Protein AF-A0A357F5B8-F1 (afdb_monomer)

Nearest PDB structures (foldseek):
  8dth-assembly1_A  TM=5.579E-01  e=3.941E-02  Arabidopsis thaliana
  4hot-assembly1_A  TM=4.921E-01  e=5.039E-01  Homo sapiens
  5udl-assembly1_A  TM=5.404E-01  e=7.630E-01  Homo sapiens
  5udj-assembly1_A  TM=5.585E-01  e=1.026E+00  Homo sapiens
  7qds-assembly1_B  TM=5.273E-01  e=1.089E+00  Homo sapiens

Solvent-accessible surface area (backbone atoms only — not comparable to full-atom values): 17842 Å² total; per-residue (Å²): 134,84,79,77,52,70,37,42,57,51,14,54,55,30,46,77,69,67,38,33,64,59,15,36,47,27,18,47,55,32,30,70,77,43,70,86,40,64,68,43,51,52,49,28,54,57,26,24,49,53,36,14,50,54,26,41,52,52,15,54,55,27,48,76,70,67,37,46,69,63,12,52,54,24,40,51,53,13,39,74,49,26,74,80,44,61,71,54,54,62,52,53,77,38,43,36,43,35,39,40,36,36,33,50,45,83,47,73,95,60,84,73,60,94,68,78,74,55,80,43,78,44,45,33,40,29,28,24,41,78,85,75,49,76,49,75,34,57,32,39,89,88,77,22,40,31,61,44,76,50,67,44,70,75,66,54,79,73,56,67,66,42,37,23,50,16,34,37,30,37,40,35,34,30,64,45,99,86,69,50,78,46,81,48,72,52,70,51,44,59,44,45,92,46,64,60,80,42,82,44,70,58,84,71,91,80,58,47,95,62,60,39,50,47,76,80,53,51,69,75,61,49,44,90,67,80,64,67,73,68,40,64,77,53,83,71,72,62,33,31,39,37,37,53,78,56,30,32,39,41,54,29,86,80,76,60,55,74,44,37,43,39,32,43,37,34,17,80,91,77,31,36,36,37,38,33,44,44,42,36,40,36,38,48,42,98,85,44,77,50,43,22,42,29,52,62,62,27,73,51,79,85,68,51,62,56,72,70,58,64,68,44,70,89,52,59,86,66,45,45,31,24,42,62,31,41,48,42,115

Sequence (329 aa):
MVGCSFNYDQGLELEKQERWAEAAIEYRIAAVENPDDEDISAALKRMNVKVAQENFESYQQYLQQKEFHKAYRRLETALIQNPELSQAREEMQKWWHLLITGKVELEFDRLSSNLSLAEEMILQIRFNTPNGKILSGNISSETGIFFLEDVVYRTQAKQLAEYTINTIGLRIKRKSSLGYVRNDFKKFVNFRELSPLEVSGEITDNFLKTPQNVLDHRPVLISDKAALATWQPPRLVSYELRFDGDTIKIISASKRGEFAPAVLYLNKSDLRANLDFGVSKLKMDASGQKWSIRRKTYRTAEDDYFYGLSSNLSLNRYFYYDRVFRFIQ

Radius of gyration: 24.69 Å; Cα contacts (8 Å, |Δi|>4): 647; chains: 1; bounding box: 54×62×80 Å

Structure (mmCIF, N/CA/C/O backbone):
data_AF-A0A357F5B8-F1
#
_entry.id   AF-A0A357F5B8-F1
#
loop_
_atom_site.group_PDB
_atom_site.id
_atom_site.type_symbol
_atom_site.label_atom_id
_atom_site.label_alt_id
_atom_site.label_comp_id
_atom_site.label_asym_id
_atom_site.label_entity_id
_atom_site.label_seq_id
_atom_site.pdbx_PDB_ins_code
_atom_site.Cartn_x
_atom_site.Cartn_y
_atom_site.Cartn_z
_atom_site.occupancy
_atom_site.B_iso_or_equiv
_atom_site.auth_seq_id
_atom_site.auth_comp_id
_atom_site.auth_asym_id
_atom_site.auth_atom_id
_atom_site.pdbx_PDB_model_num
ATOM 1 N N . MET A 1 1 ? -18.181 6.883 53.919 1.00 35.16 1 MET A N 1
ATOM 2 C CA . MET A 1 1 ? -18.810 7.410 52.692 1.00 35.16 1 MET A CA 1
ATOM 3 C C . MET A 1 1 ? -17.719 7.496 51.646 1.00 35.16 1 MET A C 1
ATOM 5 O O . MET A 1 1 ? -16.863 8.360 51.760 1.00 35.16 1 MET A O 1
ATOM 9 N N . VAL A 1 2 ? -17.677 6.519 50.742 1.00 41.84 2 VAL A N 1
ATOM 10 C CA . VAL A 1 2 ? -16.771 6.501 49.587 1.00 41.84 2 VAL A CA 1
ATOM 11 C C . VAL A 1 2 ? -17.397 7.451 48.567 1.00 41.84 2 VAL A C 1
ATOM 13 O O . VAL A 1 2 ? -18.555 7.260 48.204 1.00 41.84 2 VAL A O 1
ATOM 16 N N . GLY A 1 3 ? -16.720 8.548 48.233 1.00 49.41 3 GLY A N 1
ATOM 17 C CA . GLY A 1 3 ? -17.244 9.521 47.274 1.00 49.41 3 GLY A CA 1
ATOM 18 C C . GLY A 1 3 ? -17.278 8.899 45.883 1.00 49.41 3 GLY A C 1
ATOM 19 O O . GLY A 1 3 ? -16.243 8.431 45.417 1.00 49.41 3 GLY A O 1
ATOM 20 N N . CYS A 1 4 ? -18.452 8.869 45.247 1.00 60.66 4 CYS A N 1
ATOM 21 C CA . CYS A 1 4 ? -18.580 8.493 43.838 1.00 60.66 4 CYS A CA 1
ATOM 22 C C . CYS A 1 4 ? -17.687 9.414 42.989 1.00 60.66 4 CYS A C 1
ATOM 24 O O . CYS A 1 4 ? -17.616 10.619 43.246 1.00 60.66 4 CYS A O 1
ATOM 26 N N . SER A 1 5 ? -16.955 8.847 42.024 1.00 80.06 5 SER A N 1
ATOM 27 C CA . SER A 1 5 ? -16.143 9.638 41.091 1.00 80.06 5 SER A CA 1
ATOM 28 C C . SER A 1 5 ? -17.061 10.571 40.297 1.00 80.06 5 SER A C 1
ATOM 30 O O . SER A 1 5 ? -18.040 10.122 39.704 1.00 80.06 5 SER A O 1
ATOM 32 N N . PHE A 1 6 ? -16.728 11.864 40.251 1.00 90.00 6 PHE A N 1
ATOM 33 C CA . PHE A 1 6 ? -17.456 12.866 39.463 1.00 90.00 6 PHE A CA 1
ATOM 34 C C . PHE A 1 6 ? -17.640 12.425 37.999 1.00 90.00 6 PHE A C 1
ATOM 36 O O . PHE A 1 6 ? -18.723 12.573 37.433 1.00 90.00 6 PHE A O 1
ATOM 43 N N . ASN A 1 7 ? -16.604 11.821 37.409 1.00 92.62 7 ASN A N 1
ATOM 44 C CA . ASN A 1 7 ? -16.629 11.341 36.027 1.00 92.62 7 ASN A CA 1
ATOM 45 C C . ASN A 1 7 ? -17.557 10.126 35.859 1.00 92.62 7 ASN A C 1
ATOM 47 O O . ASN A 1 7 ? -18.190 9.964 34.818 1.00 92.62 7 ASN A O 1
ATOM 51 N N . TYR A 1 8 ? -17.698 9.283 36.886 1.00 93.44 8 TYR A N 1
ATOM 52 C CA . TYR A 1 8 ? -18.665 8.184 36.856 1.00 93.44 8 TYR A CA 1
ATOM 53 C C . TYR A 1 8 ? -20.110 8.705 36.835 1.00 93.44 8 TYR A C 1
ATOM 55 O O . TYR A 1 8 ? -20.907 8.273 36.000 1.00 93.44 8 TYR A O 1
ATOM 63 N N . ASP A 1 9 ? -20.429 9.690 37.679 1.00 94.06 9 ASP A N 1
ATOM 64 C CA . ASP A 1 9 ? -21.758 10.313 37.713 1.00 94.06 9 ASP A CA 1
ATOM 65 C C . ASP A 1 9 ? -22.080 11.044 36.399 1.00 94.06 9 ASP A C 1
ATOM 67 O O . ASP A 1 9 ? -23.185 10.920 35.861 1.00 94.06 9 ASP A O 1
ATOM 71 N N . GLN A 1 10 ? -21.101 11.756 35.829 1.00 95.94 10 GLN A N 1
ATOM 72 C CA . GLN A 1 10 ? -21.241 12.386 34.515 1.00 95.94 10 GLN A CA 1
ATOM 73 C C . GLN A 1 10 ? -21.449 11.346 33.404 1.00 95.94 10 GLN A C 1
ATOM 75 O O . GLN A 1 10 ? -22.303 11.534 32.534 1.00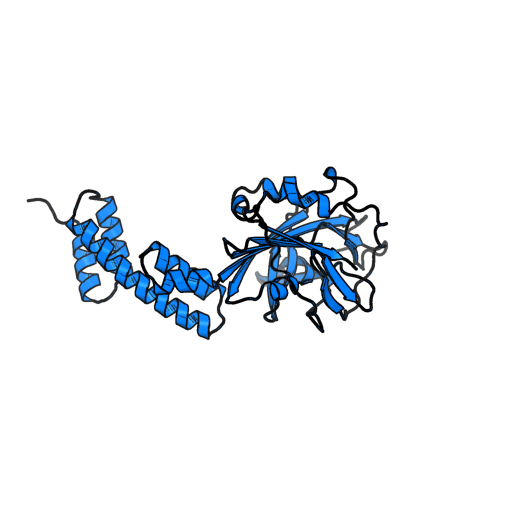 95.94 10 GLN A O 1
ATOM 80 N N . GLY A 1 11 ? -20.718 10.228 33.448 1.00 96.00 11 GLY A N 1
ATOM 81 C CA . GLY A 1 11 ? -20.895 9.110 32.525 1.00 96.00 11 GLY A CA 1
ATOM 82 C C . GLY A 1 11 ? -22.312 8.536 32.570 1.00 96.00 11 GLY A C 1
ATOM 83 O O . GLY A 1 11 ? -22.909 8.320 31.516 1.00 96.00 11 GLY A O 1
ATOM 84 N N . LEU A 1 12 ? -22.893 8.374 33.767 1.00 96.62 12 LEU A N 1
ATOM 85 C CA . LEU A 1 12 ? -24.275 7.901 33.937 1.00 96.62 12 LEU A CA 1
ATOM 86 C C . LEU A 1 12 ? -25.299 8.853 33.313 1.00 96.62 12 LEU A C 1
ATOM 88 O O . LEU A 1 12 ? -26.293 8.404 32.742 1.00 96.62 12 LEU A O 1
ATOM 92 N N . GLU A 1 13 ? -25.080 10.161 33.417 1.00 97.19 13 GLU A N 1
ATOM 93 C CA . GLU A 1 13 ? -25.970 11.150 32.810 1.00 97.19 13 GLU A CA 1
ATOM 94 C C . GLU A 1 13 ? -25.869 11.147 31.277 1.00 97.19 13 GLU A C 1
ATOM 96 O O . GLU A 1 13 ? -26.887 11.161 30.586 1.00 97.19 13 GLU A O 1
ATOM 101 N N . LEU A 1 14 ? -24.655 11.037 30.730 1.00 97.25 14 LEU A N 1
ATOM 102 C CA . LEU A 1 14 ? -24.433 10.907 29.285 1.00 97.25 14 LEU A CA 1
ATOM 103 C C . LEU A 1 14 ? -25.001 9.598 28.723 1.00 97.25 14 LEU A C 1
ATOM 105 O O . LEU A 1 14 ? -25.548 9.596 27.619 1.00 97.25 14 LEU A O 1
ATOM 109 N N . GLU A 1 15 ? -24.918 8.503 29.482 1.00 96.44 15 GLU A N 1
ATOM 110 C CA . GLU A 1 15 ? -25.514 7.216 29.115 1.00 96.44 15 GLU A CA 1
ATOM 111 C C . GLU A 1 15 ? -27.040 7.330 28.980 1.00 96.44 15 GLU A C 1
ATOM 113 O O . GLU A 1 15 ? -27.604 6.862 27.993 1.00 96.44 15 GLU A O 1
ATOM 118 N N . LYS A 1 16 ? -27.723 8.020 29.903 1.00 96.44 16 LYS A N 1
ATOM 119 C CA . LYS A 1 16 ? -29.177 8.264 29.798 1.00 96.44 16 LYS A CA 1
ATOM 120 C C . LYS A 1 16 ? -29.560 9.099 28.576 1.00 96.44 16 LYS A C 1
ATOM 122 O O . LYS A 1 16 ? -30.677 8.974 28.084 1.00 96.44 16 LYS A O 1
ATOM 127 N N . GLN A 1 17 ? -28.654 9.957 28.113 1.00 97.31 17 GLN A N 1
ATOM 128 C CA . GLN A 1 17 ? -28.829 10.792 26.923 1.00 97.31 17 GLN A CA 1
ATOM 129 C C . GLN A 1 17 ? -28.438 10.071 25.624 1.00 97.31 17 GLN A C 1
ATOM 131 O O . GLN A 1 17 ? -28.422 10.702 24.571 1.00 97.31 17 GLN A O 1
ATOM 136 N N . GLU A 1 18 ? -28.083 8.784 25.692 1.00 95.81 18 GLU A N 1
ATOM 137 C CA . GLU A 1 18 ? -27.613 7.983 24.556 1.00 95.81 18 GLU A CA 1
ATOM 138 C C . GLU A 1 18 ? -26.327 8.517 23.899 1.00 95.81 18 GLU A C 1
ATOM 140 O O . GLU A 1 18 ? -25.999 8.193 22.759 1.00 95.81 18 GLU A O 1
ATOM 145 N N . ARG A 1 19 ? -25.539 9.318 24.626 1.00 96.62 19 ARG A N 1
ATOM 146 C CA . ARG A 1 19 ? -24.262 9.879 24.155 1.00 96.62 19 ARG A CA 1
ATOM 147 C C . ARG A 1 19 ? -23.123 8.910 24.451 1.00 96.62 19 ARG A C 1
ATOM 149 O O . ARG A 1 19 ? -22.208 9.210 25.220 1.00 96.62 19 ARG A O 1
ATOM 156 N N . TRP A 1 20 ? -23.184 7.722 23.847 1.00 96.81 20 TRP A N 1
ATOM 157 C CA . TRP A 1 20 ? -22.353 6.568 24.218 1.00 96.81 20 TRP A CA 1
ATOM 158 C C . TRP A 1 20 ? -20.851 6.849 24.161 1.00 96.81 20 TRP A C 1
ATOM 160 O O . TRP A 1 20 ? -20.115 6.456 25.064 1.00 96.81 20 TRP A O 1
ATOM 170 N N . ALA A 1 21 ? -20.382 7.532 23.111 1.00 95.12 21 ALA A N 1
ATOM 171 C CA . ALA A 1 21 ? -18.961 7.834 22.938 1.00 95.12 21 ALA A CA 1
ATOM 172 C C . ALA A 1 21 ? -18.423 8.742 24.050 1.00 95.12 21 ALA A C 1
ATOM 174 O O . ALA A 1 21 ? -17.302 8.545 24.516 1.00 95.12 21 ALA A O 1
ATOM 175 N N . GLU A 1 22 ? -19.230 9.706 24.485 1.00 96.81 22 GLU A N 1
ATOM 176 C CA . GLU A 1 22 ? -18.875 10.643 25.547 1.00 96.81 22 GLU A CA 1
ATOM 177 C C . GLU A 1 22 ? -18.950 9.954 26.911 1.00 96.81 22 GLU A C 1
ATOM 179 O O . GLU A 1 22 ? -17.996 10.031 27.679 1.00 96.81 22 GLU A O 1
ATOM 184 N N . ALA A 1 23 ? -19.996 9.158 27.161 1.00 97.19 23 ALA A N 1
ATOM 185 C CA . ALA A 1 23 ? -20.084 8.320 28.358 1.00 97.19 23 ALA A CA 1
ATOM 186 C C . ALA A 1 23 ? -18.872 7.371 28.489 1.00 97.19 23 ALA A C 1
ATOM 188 O O . ALA A 1 23 ? -18.268 7.262 29.553 1.00 97.19 23 ALA A O 1
ATOM 189 N N . ALA A 1 24 ? -18.442 6.734 27.391 1.00 96.62 24 ALA A N 1
ATOM 190 C CA . ALA A 1 24 ? -17.264 5.860 27.363 1.00 96.62 24 ALA A CA 1
ATOM 191 C C . ALA A 1 24 ? -15.925 6.595 27.570 1.00 96.62 24 ALA A C 1
ATOM 193 O O . ALA A 1 24 ? -14.907 5.948 27.845 1.00 96.62 24 ALA A O 1
ATOM 194 N N . ILE A 1 25 ? -15.876 7.913 27.360 1.00 96.25 25 ILE A N 1
ATOM 195 C CA . ILE A 1 25 ? -14.712 8.737 27.705 1.00 96.25 25 ILE A CA 1
ATOM 196 C C . ILE A 1 25 ? -14.725 8.996 29.209 1.00 96.25 25 ILE A C 1
ATOM 198 O O . ILE A 1 25 ? -13.731 8.690 29.864 1.00 96.25 25 ILE A O 1
ATOM 202 N N . GLU A 1 26 ? -15.852 9.447 29.762 1.00 97.31 26 GLU A N 1
ATOM 203 C CA . GLU A 1 26 ? -15.965 9.746 31.194 1.00 97.31 26 GLU A CA 1
ATOM 204 C C . GLU A 1 26 ? -15.719 8.509 32.068 1.00 97.31 26 GLU A C 1
ATOM 206 O O . GLU A 1 26 ? -14.903 8.547 32.988 1.00 97.31 26 GLU A O 1
ATOM 211 N N . TYR A 1 27 ? -16.295 7.354 31.715 1.00 96.75 27 TYR A N 1
ATOM 212 C CA . TYR A 1 27 ? -16.019 6.104 32.431 1.00 96.75 27 TYR A CA 1
ATOM 213 C C . TYR A 1 27 ? -14.563 5.659 32.347 1.00 96.75 27 TYR A C 1
ATOM 215 O O . TYR A 1 27 ? -14.066 4.988 33.246 1.00 96.75 27 TYR A O 1
ATOM 223 N N . ARG A 1 28 ? -13.846 6.032 31.287 1.00 95.50 28 ARG A N 1
ATOM 224 C CA . ARG A 1 28 ? -12.425 5.707 31.157 1.00 95.50 28 ARG A CA 1
ATOM 225 C C . ARG A 1 28 ? -11.559 6.602 32.020 1.00 95.50 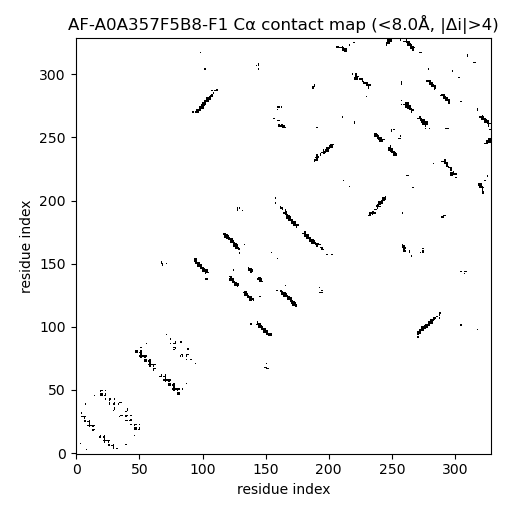28 ARG A C 1
ATOM 227 O O . ARG A 1 28 ? -10.583 6.114 32.573 1.00 95.50 28 ARG A O 1
ATOM 234 N N . ILE A 1 29 ? -11.923 7.876 32.149 1.00 95.62 29 ILE A N 1
ATOM 235 C CA . ILE A 1 29 ? -11.285 8.788 33.100 1.00 95.62 29 ILE A CA 1
ATOM 236 C C . ILE A 1 29 ? -11.525 8.265 34.521 1.00 95.62 29 ILE A C 1
ATOM 238 O O . ILE A 1 29 ? -10.565 8.066 35.261 1.00 95.62 29 ILE A O 1
ATOM 242 N N . ALA A 1 30 ? -12.770 7.908 34.851 1.00 94.75 30 ALA A N 1
ATOM 243 C CA . ALA A 1 30 ? -13.117 7.308 36.138 1.00 94.75 30 ALA A CA 1
ATOM 244 C C . ALA A 1 30 ? -12.339 6.003 36.413 1.00 94.75 30 ALA A C 1
ATOM 246 O O . ALA A 1 30 ? -11.869 5.796 37.528 1.00 94.75 30 ALA A O 1
ATOM 247 N N . ALA A 1 31 ? -12.139 5.151 35.399 1.00 94.69 31 ALA A N 1
ATOM 248 C CA . ALA A 1 31 ? -11.375 3.905 35.527 1.00 94.69 31 ALA A CA 1
ATOM 249 C C . ALA A 1 31 ? -9.868 4.137 35.724 1.00 94.69 31 ALA A C 1
ATOM 251 O O . ALA A 1 31 ? -9.183 3.289 36.280 1.00 94.69 31 ALA A O 1
ATOM 252 N N . VAL A 1 32 ? -9.322 5.267 35.266 1.00 94.19 32 VAL A N 1
ATOM 253 C CA . VAL A 1 32 ? -7.931 5.643 35.566 1.00 94.19 32 VAL A CA 1
ATOM 254 C C . VAL A 1 32 ? -7.802 6.120 37.013 1.00 94.19 32 VAL A C 1
ATOM 256 O O . VAL A 1 32 ? -6.800 5.830 37.661 1.00 94.19 32 VAL A O 1
ATOM 259 N N . GLU A 1 33 ? -8.809 6.833 37.523 1.00 91.44 33 GLU A N 1
ATOM 260 C CA . GLU A 1 33 ? -8.851 7.308 38.912 1.00 91.44 33 GLU A CA 1
ATOM 261 C C . GLU A 1 33 ? -9.055 6.159 39.909 1.00 91.44 33 GLU A C 1
ATOM 263 O O . GLU A 1 33 ? -8.403 6.135 40.951 1.00 91.44 33 GLU A O 1
ATOM 268 N N . ASN A 1 34 ? -9.929 5.204 39.576 1.00 92.25 34 ASN A N 1
ATOM 269 C CA . ASN A 1 34 ? -10.284 4.056 40.412 1.00 92.25 34 ASN A CA 1
ATOM 270 C C . ASN A 1 34 ? -10.282 2.758 39.573 1.00 92.25 34 ASN A C 1
ATOM 272 O O . ASN A 1 34 ? -11.341 2.294 39.150 1.00 92.25 34 ASN A O 1
ATOM 276 N N . PRO A 1 35 ? -9.105 2.166 39.301 1.00 90.25 35 PRO A N 1
ATOM 277 C CA . PRO A 1 35 ? -8.970 1.036 38.373 1.00 90.25 35 PRO A CA 1
ATOM 278 C C . PRO A 1 35 ? -9.565 -0.283 38.871 1.00 90.25 35 PRO A C 1
ATOM 280 O O . PRO A 1 35 ? -9.930 -1.125 38.051 1.00 90.25 35 PRO A O 1
ATOM 283 N N . ASP A 1 36 ? -9.680 -0.454 40.188 1.00 94.00 36 ASP A N 1
ATOM 284 C CA . ASP A 1 36 ? -10.188 -1.681 40.813 1.00 94.00 36 ASP A CA 1
ATOM 285 C C . ASP A 1 36 ? -11.704 -1.626 41.093 1.00 94.00 36 ASP A C 1
ATOM 287 O O . ASP A 1 36 ? -12.259 -2.541 41.698 1.00 94.00 36 ASP A O 1
ATOM 291 N N . ASP A 1 37 ? -12.384 -0.554 40.673 1.00 94.62 37 ASP A N 1
ATOM 292 C CA . ASP A 1 37 ? -13.827 -0.395 40.849 1.00 94.62 37 ASP A CA 1
ATOM 293 C C . ASP A 1 37 ? -14.602 -1.207 39.794 1.00 94.62 37 ASP A C 1
ATOM 295 O O . ASP A 1 37 ? -14.551 -0.945 38.583 1.00 94.62 37 ASP A O 1
ATOM 299 N N . GLU A 1 38 ? -15.326 -2.226 40.262 1.00 95.12 38 GLU A N 1
ATOM 300 C CA . GLU A 1 38 ? -16.075 -3.143 39.402 1.00 95.12 38 GLU A CA 1
ATOM 301 C C . GLU A 1 38 ? -17.246 -2.461 38.678 1.00 95.12 38 GLU A C 1
ATOM 303 O O . GLU A 1 38 ? -17.528 -2.811 37.527 1.00 95.12 38 GLU A O 1
ATOM 308 N N . ASP A 1 39 ? -17.890 -1.465 39.295 1.00 94.44 39 ASP A N 1
ATOM 309 C CA . ASP A 1 39 ? -19.029 -0.754 38.707 1.00 94.44 39 ASP A CA 1
ATOM 310 C C . ASP A 1 39 ? -18.565 0.135 37.549 1.00 94.44 39 ASP A C 1
ATOM 312 O O . ASP A 1 39 ? -19.161 0.120 36.463 1.00 94.44 39 ASP A O 1
ATOM 316 N N . ILE A 1 40 ? -17.446 0.844 37.731 1.00 95.19 40 ILE A N 1
ATOM 317 C CA . ILE A 1 40 ? -16.815 1.648 36.676 1.00 95.19 40 ILE A CA 1
ATOM 318 C C . ILE A 1 40 ? -16.361 0.748 35.520 1.00 95.19 40 ILE A C 1
ATOM 320 O O . ILE A 1 40 ? -16.630 1.045 34.350 1.00 95.19 40 ILE A O 1
ATOM 324 N N . SER A 1 41 ? -15.713 -0.378 35.829 1.00 95.00 41 SER A N 1
ATOM 325 C CA . SER A 1 41 ? -15.257 -1.347 34.826 1.00 95.00 41 SER A CA 1
ATOM 326 C C . SER A 1 41 ? -16.425 -1.932 34.020 1.00 95.00 41 SER A C 1
ATOM 328 O O . SER A 1 41 ? -16.388 -1.980 32.782 1.00 95.00 41 SER A O 1
ATOM 330 N N . ALA A 1 42 ? -17.514 -2.312 34.696 1.00 96.44 42 ALA A N 1
ATOM 331 C CA . ALA A 1 42 ? -18.723 -2.820 34.058 1.00 96.44 42 ALA A CA 1
ATOM 332 C C . ALA A 1 42 ? -19.414 -1.755 33.189 1.00 96.44 42 ALA A C 1
ATOM 334 O O . ALA A 1 42 ? -19.849 -2.062 32.071 1.00 96.44 42 ALA A O 1
ATOM 335 N N . ALA A 1 43 ? -19.490 -0.508 33.663 1.00 96.44 43 ALA A N 1
ATOM 336 C CA . ALA A 1 43 ? -20.048 0.613 32.912 1.00 96.44 43 ALA A CA 1
ATOM 337 C C . ALA A 1 43 ? -19.239 0.919 31.645 1.00 96.44 43 ALA A C 1
ATOM 339 O O . ALA A 1 43 ? -19.805 0.965 30.548 1.00 96.44 43 ALA A O 1
ATOM 340 N N . LEU A 1 44 ? -17.911 1.006 31.759 1.00 96.69 44 LEU A N 1
ATOM 341 C CA . LEU A 1 44 ? -17.024 1.206 30.615 1.00 96.69 44 LEU A CA 1
ATOM 342 C C . LEU A 1 44 ? -17.164 0.076 29.588 1.00 96.69 44 LEU A C 1
ATOM 344 O O . LEU A 1 44 ? -17.290 0.340 28.391 1.00 96.69 44 LEU A O 1
ATOM 348 N N . LYS A 1 45 ? -17.190 -1.186 30.037 1.00 96.44 45 LYS A N 1
ATOM 349 C CA . LYS A 1 45 ? -17.358 -2.345 29.149 1.00 96.44 45 LYS A CA 1
ATOM 350 C C . LYS A 1 45 ? -18.692 -2.297 28.403 1.00 96.44 45 LYS A C 1
ATOM 352 O O . LYS A 1 45 ? -18.717 -2.510 27.191 1.00 96.44 45 LYS A O 1
ATOM 357 N N . ARG A 1 46 ? -19.792 -1.987 29.099 1.00 96.56 46 ARG A N 1
ATOM 358 C CA . ARG A 1 46 ? -21.127 -1.842 28.495 1.00 96.56 46 ARG A CA 1
ATOM 359 C C . ARG A 1 46 ? -21.151 -0.721 27.455 1.00 96.56 46 ARG A C 1
ATOM 361 O O . ARG A 1 46 ? -21.675 -0.932 26.361 1.00 96.56 46 ARG A O 1
ATOM 368 N N . MET A 1 47 ? -20.561 0.435 27.760 1.00 97.38 47 MET A N 1
ATOM 369 C CA . MET A 1 47 ? -20.501 1.555 26.818 1.00 97.38 47 MET A CA 1
ATOM 370 C C . MET A 1 47 ? -19.633 1.249 25.606 1.00 97.38 47 MET A C 1
ATOM 372 O O . MET A 1 47 ? -20.063 1.496 24.484 1.00 97.38 47 MET A O 1
ATOM 376 N N . ASN A 1 48 ? -18.469 0.628 25.786 1.00 97.56 48 ASN A N 1
ATOM 377 C CA . ASN A 1 48 ? -17.608 0.248 24.667 1.00 97.56 48 ASN A CA 1
ATOM 378 C C . ASN A 1 48 ? -18.328 -0.652 23.649 1.00 97.56 48 ASN A C 1
ATOM 380 O O . ASN A 1 48 ? -18.128 -0.482 22.449 1.00 97.56 48 ASN A O 1
ATOM 384 N N . VAL A 1 49 ? -19.219 -1.549 24.090 1.00 97.75 49 VAL A N 1
ATOM 385 C CA . VAL A 1 49 ? -20.058 -2.349 23.177 1.00 97.75 49 VAL A CA 1
ATOM 386 C C . VAL A 1 49 ? -20.979 -1.464 22.329 1.00 97.75 49 VAL A C 1
ATOM 388 O O . VAL A 1 49 ? -21.114 -1.705 21.130 1.00 97.75 49 VAL A O 1
ATOM 391 N N . LYS A 1 50 ? -21.590 -0.428 22.917 1.00 97.81 50 LYS A N 1
ATOM 392 C CA . LYS A 1 50 ? -22.464 0.515 22.200 1.00 97.81 50 LYS A CA 1
ATOM 393 C C . LYS A 1 50 ? -21.685 1.379 21.211 1.00 97.81 50 LYS A C 1
ATOM 395 O O . LYS A 1 50 ? -22.056 1.443 20.044 1.00 97.81 50 LYS A O 1
ATOM 400 N N . VAL A 1 51 ? -20.563 1.959 21.637 1.00 97.81 51 VAL A N 1
ATOM 401 C CA . VAL A 1 51 ? -19.721 2.789 20.759 1.00 97.81 51 VAL A CA 1
ATOM 402 C C . VAL A 1 51 ? -19.127 1.960 19.613 1.00 97.81 51 VAL A C 1
ATOM 404 O O . VAL A 1 51 ? -19.010 2.449 18.487 1.00 97.81 51 VAL A O 1
ATOM 407 N N . ALA A 1 52 ? -18.801 0.686 19.860 1.00 98.19 52 ALA A N 1
ATOM 408 C CA . ALA A 1 52 ? -18.330 -0.213 18.812 1.00 98.19 52 ALA A CA 1
ATOM 409 C C . ALA A 1 52 ? -19.388 -0.408 17.719 1.00 98.19 52 ALA A C 1
ATOM 411 O O . ALA A 1 52 ? -19.055 -0.395 16.533 1.00 98.19 52 ALA A O 1
ATOM 412 N N . GLN A 1 53 ? -20.658 -0.535 18.111 1.00 97.94 53 GLN A N 1
ATOM 413 C CA . GLN A 1 53 ? -21.774 -0.667 17.182 1.00 97.94 53 GLN A CA 1
ATOM 414 C C . GLN A 1 53 ? -21.971 0.606 16.340 1.00 97.94 53 GLN A C 1
ATOM 416 O O . GLN A 1 53 ? -22.043 0.510 15.117 1.00 97.94 53 GLN A O 1
ATOM 421 N N . GLU A 1 54 ? -21.940 1.798 16.946 1.00 97.50 54 GLU A N 1
ATOM 422 C CA . GLU A 1 54 ? -22.019 3.072 16.202 1.00 97.50 54 GLU A CA 1
ATOM 423 C C . GLU A 1 54 ? -20.859 3.254 15.212 1.00 97.50 54 GLU A C 1
ATOM 425 O O . GLU A 1 54 ? -21.029 3.732 14.082 1.00 97.50 54 GLU A O 1
ATOM 430 N N . ASN A 1 55 ? -19.646 2.860 15.619 1.00 98.31 55 ASN A N 1
ATOM 431 C CA . ASN A 1 55 ? -18.491 2.869 14.729 1.00 98.31 55 ASN A CA 1
ATOM 432 C C . ASN A 1 55 ? -18.669 1.874 13.577 1.00 98.31 55 ASN A C 1
ATOM 434 O O . ASN A 1 55 ? -18.312 2.199 12.443 1.00 98.31 55 ASN A O 1
ATOM 438 N N . PHE A 1 56 ? -19.245 0.698 13.829 1.00 98.44 56 PHE A N 1
ATOM 439 C CA . PHE A 1 56 ? -19.529 -0.283 12.784 1.00 98.44 56 PHE A CA 1
ATOM 440 C C . PHE A 1 56 ? -20.611 0.197 11.799 1.00 98.44 56 PHE A C 1
ATOM 442 O O . PHE A 1 56 ? -20.478 0.013 10.589 1.00 98.44 56 PHE A O 1
ATOM 449 N N . GLU A 1 57 ? -21.634 0.904 12.269 1.00 98.12 57 GLU A N 1
ATOM 450 C CA . GLU A 1 57 ? -22.643 1.532 11.405 1.00 98.12 57 GLU A CA 1
ATOM 451 C C . GLU A 1 57 ? -22.034 2.648 10.545 1.00 98.12 57 GLU A C 1
ATOM 453 O O . GLU A 1 57 ? -22.222 2.691 9.326 1.00 98.12 57 GLU A O 1
ATOM 458 N N . SER A 1 58 ? -21.203 3.504 11.148 1.00 97.94 58 SER A N 1
ATOM 459 C CA . SER A 1 58 ? -20.434 4.524 10.420 1.00 97.94 58 SER A CA 1
ATOM 460 C C . SER A 1 58 ? -19.500 3.901 9.376 1.00 97.94 58 SER A C 1
ATOM 462 O O . SER A 1 58 ? -19.343 4.434 8.274 1.00 97.94 58 SER A O 1
ATOM 464 N N . TYR A 1 59 ? -18.879 2.761 9.699 1.00 98.31 59 TYR A N 1
ATOM 465 C CA . TYR A 1 59 ? -18.086 1.968 8.760 1.00 98.31 59 TYR A CA 1
ATOM 466 C C . TYR A 1 59 ? -18.908 1.587 7.524 1.00 98.31 59 TYR A C 1
ATOM 468 O O . TYR A 1 59 ? -18.468 1.848 6.401 1.00 98.31 59 TYR A O 1
ATOM 476 N N . GLN A 1 60 ? -20.105 1.028 7.718 1.00 98.25 60 GLN A N 1
ATOM 477 C CA . GLN A 1 60 ? -20.981 0.615 6.620 1.00 98.25 60 GLN A CA 1
ATOM 478 C C . GLN A 1 60 ? -21.367 1.803 5.727 1.00 98.25 60 GLN A C 1
ATOM 480 O O . GLN A 1 60 ? -21.341 1.684 4.500 1.00 98.25 60 GLN A O 1
ATOM 485 N N . GLN A 1 61 ? -21.647 2.967 6.319 1.00 98.19 61 GLN A N 1
ATOM 486 C CA . GLN A 1 61 ? -21.952 4.192 5.573 1.00 98.19 61 GLN A CA 1
ATOM 487 C C . GLN A 1 61 ? -20.766 4.661 4.715 1.00 98.19 61 GLN A C 1
ATOM 489 O O . GLN A 1 61 ? -20.920 4.894 3.513 1.00 98.19 61 GLN A O 1
ATOM 494 N N . TYR A 1 62 ? -19.558 4.755 5.286 1.00 97.75 62 TYR A N 1
ATOM 495 C CA . TYR A 1 62 ? -18.365 5.141 4.519 1.00 97.75 62 TYR A CA 1
ATOM 496 C C . TYR A 1 62 ? -18.008 4.123 3.436 1.00 97.75 62 TYR A C 1
ATOM 498 O O . TYR A 1 62 ? -17.531 4.502 2.361 1.00 97.75 62 TYR A O 1
ATOM 506 N N . LEU A 1 63 ? -18.251 2.837 3.694 1.00 96.12 63 LEU A N 1
ATOM 507 C CA . LEU A 1 63 ? -18.032 1.781 2.717 1.00 96.12 63 LEU A CA 1
ATOM 508 C C . LEU A 1 63 ? -18.934 1.967 1.488 1.00 96.12 63 LEU A C 1
ATOM 510 O O . LEU A 1 63 ? -18.440 1.910 0.361 1.00 96.12 63 LEU A O 1
ATOM 514 N N . GLN A 1 64 ? -20.221 2.268 1.692 1.00 95.62 64 GLN A N 1
ATOM 515 C CA . GLN A 1 64 ? -21.168 2.572 0.609 1.00 95.62 64 GLN A CA 1
ATOM 516 C C . GLN A 1 64 ? -20.738 3.801 -0.206 1.00 95.62 64 GLN A C 1
ATOM 518 O O . GLN A 1 64 ? -20.867 3.816 -1.430 1.00 95.62 64 GLN A O 1
ATOM 523 N N . GLN A 1 65 ? -20.150 4.801 0.455 1.00 94.94 65 GLN A N 1
ATOM 524 C CA . GLN A 1 65 ? -19.603 6.005 -0.182 1.00 94.94 65 GLN A CA 1
ATOM 525 C C . GLN A 1 65 ? -18.242 5.779 -0.869 1.00 94.94 65 GLN A C 1
ATOM 527 O O . GLN A 1 65 ? -17.707 6.702 -1.480 1.00 94.94 65 GLN A O 1
ATOM 532 N N . LYS A 1 66 ? -17.660 4.571 -0.793 1.00 91.50 66 LYS A N 1
ATOM 533 C CA . LYS A 1 66 ? -16.308 4.241 -1.298 1.00 91.50 66 LYS A CA 1
ATOM 534 C C . LYS A 1 66 ? -15.191 5.089 -0.661 1.00 91.50 66 LYS A C 1
ATOM 536 O O . LYS A 1 66 ? -14.108 5.290 -1.232 1.00 91.50 66 LYS A O 1
ATOM 541 N N . GLU A 1 67 ? -15.423 5.545 0.567 1.00 91.94 67 GLU A N 1
ATOM 542 C CA . GLU A 1 67 ? -14.467 6.260 1.415 1.00 91.94 67 GLU A CA 1
ATOM 543 C C . GLU A 1 67 ? -13.629 5.253 2.223 1.00 91.94 67 GLU A C 1
ATOM 545 O O . GLU A 1 67 ? -13.638 5.235 3.452 1.00 91.94 67 GLU A O 1
ATOM 550 N N . PHE A 1 68 ? -12.903 4.378 1.519 1.00 92.44 68 PHE A N 1
ATOM 551 C CA . PHE A 1 68 ? -12.282 3.175 2.092 1.00 92.44 68 PHE A CA 1
ATOM 552 C C . PHE A 1 68 ? -11.380 3.412 3.308 1.00 92.44 68 PHE A C 1
ATOM 554 O O . PHE A 1 68 ? -11.492 2.688 4.289 1.00 92.44 68 PHE A O 1
ATOM 561 N N . HIS A 1 69 ? -10.555 4.460 3.304 1.00 92.00 69 HIS A N 1
ATOM 562 C CA . HIS A 1 69 ? -9.706 4.780 4.456 1.00 92.00 69 HIS A CA 1
ATOM 563 C C . HIS A 1 69 ? -10.520 5.173 5.695 1.00 92.00 69 HIS A C 1
ATOM 565 O O . HIS A 1 69 ? -10.172 4.800 6.814 1.00 92.00 69 HIS A O 1
ATOM 571 N N . LYS A 1 70 ? -11.610 5.933 5.512 1.00 95.19 70 LYS A N 1
ATOM 572 C CA . LYS A 1 70 ? -12.493 6.330 6.617 1.00 95.19 70 LYS A CA 1
ATOM 573 C C . LYS A 1 70 ? -13.272 5.130 7.137 1.00 95.19 70 LYS A C 1
ATOM 575 O O . LYS A 1 70 ? -13.364 4.963 8.349 1.00 95.19 70 LYS A O 1
ATOM 580 N N . ALA A 1 71 ? -13.773 4.294 6.226 1.00 97.25 71 ALA A N 1
ATOM 581 C CA . ALA A 1 71 ? -14.434 3.044 6.567 1.00 97.25 71 ALA A CA 1
ATOM 582 C C . ALA A 1 71 ? -13.498 2.171 7.414 1.00 97.25 71 ALA A C 1
ATOM 584 O O . ALA A 1 71 ? -13.805 1.890 8.569 1.00 97.25 71 ALA A O 1
ATOM 585 N N . TYR A 1 72 ? -12.318 1.833 6.894 1.00 96.75 72 TYR A N 1
ATOM 586 C CA . TYR A 1 72 ? -11.356 0.975 7.580 1.00 96.75 72 TYR A CA 1
ATOM 587 C C . TYR A 1 72 ? -11.003 1.483 8.992 1.00 96.75 72 TYR A C 1
ATOM 589 O O . TYR A 1 72 ? -11.096 0.727 9.955 1.00 96.75 72 TYR A O 1
ATOM 597 N N . ARG A 1 73 ? -10.734 2.788 9.165 1.00 96.81 73 ARG A N 1
ATOM 598 C CA . ARG A 1 73 ? -10.480 3.367 10.502 1.00 96.81 73 ARG A CA 1
ATOM 599 C C . ARG A 1 73 ? -11.649 3.202 11.476 1.00 96.81 73 ARG A C 1
ATOM 601 O O . ARG A 1 73 ? -11.430 2.991 12.669 1.00 96.81 73 ARG A O 1
ATOM 608 N N . ARG A 1 74 ? -12.892 3.330 11.001 1.00 97.94 74 ARG A N 1
ATOM 609 C CA . ARG A 1 74 ? -14.084 3.103 11.835 1.00 97.94 74 ARG A CA 1
ATOM 610 C C . ARG A 1 74 ? -14.215 1.639 12.235 1.00 97.94 74 ARG A C 1
ATOM 612 O O . ARG A 1 74 ? -14.515 1.367 13.392 1.00 97.94 74 ARG A O 1
ATOM 619 N N . LEU A 1 75 ? -13.904 0.720 11.325 1.00 98.12 75 LEU A N 1
ATOM 620 C CA . LEU A 1 75 ? -13.875 -0.712 11.610 1.00 98.12 75 LEU A CA 1
ATOM 621 C C . LEU A 1 75 ? -12.809 -1.074 12.657 1.00 98.12 75 LEU A C 1
ATOM 623 O O . LEU A 1 75 ? -13.110 -1.793 13.605 1.00 98.12 75 LEU A O 1
ATOM 627 N N . GLU A 1 76 ? -11.594 -0.532 12.535 1.00 97.19 76 GLU A N 1
ATOM 628 C CA . GLU A 1 76 ? -10.546 -0.693 13.554 1.00 97.19 76 GLU A CA 1
ATOM 629 C C . GLU A 1 76 ? -10.994 -0.156 14.912 1.00 97.19 76 GLU A C 1
ATOM 631 O O . GLU A 1 76 ? -10.845 -0.830 15.926 1.00 97.19 76 GLU A O 1
ATOM 636 N N . THR A 1 77 ? -11.587 1.040 14.933 1.00 97.19 77 THR A N 1
ATOM 637 C CA . THR A 1 77 ? -12.076 1.657 16.173 1.00 97.19 77 THR A CA 1
ATOM 638 C C . THR A 1 77 ? -13.154 0.794 16.833 1.00 97.19 77 THR A C 1
ATOM 640 O O . THR A 1 77 ? -13.124 0.613 18.050 1.00 97.19 77 THR A O 1
ATOM 643 N N . ALA A 1 78 ? -14.063 0.213 16.041 1.00 98.00 78 ALA A N 1
ATOM 644 C CA . ALA A 1 78 ? -15.083 -0.703 16.542 1.00 98.00 78 ALA A CA 1
ATOM 645 C C . ALA A 1 78 ? -14.461 -1.937 17.214 1.00 98.00 78 ALA A C 1
ATOM 647 O O . ALA A 1 78 ? -14.865 -2.299 18.315 1.00 98.00 78 ALA A O 1
ATOM 648 N N . LEU A 1 79 ? -13.440 -2.544 16.599 1.00 97.56 79 LEU A N 1
ATOM 649 C CA . LEU A 1 79 ? -12.754 -3.716 17.158 1.00 97.56 79 LEU A CA 1
ATOM 650 C C . LEU A 1 79 ? -11.856 -3.390 18.356 1.00 97.56 79 LEU A C 1
ATOM 652 O O . LEU A 1 79 ? -11.708 -4.229 19.236 1.00 97.56 79 LEU A O 1
ATOM 656 N N . ILE A 1 80 ? -11.285 -2.184 18.435 1.00 96.62 80 ILE A N 1
ATOM 657 C CA . ILE A 1 80 ? -10.564 -1.727 19.635 1.00 96.62 80 ILE A CA 1
ATOM 658 C C . ILE A 1 80 ? -11.521 -1.631 20.831 1.00 96.62 80 ILE A C 1
ATOM 660 O O . ILE A 1 80 ? -11.151 -1.977 21.950 1.00 96.62 80 ILE A O 1
ATOM 664 N N . GLN A 1 81 ? -12.749 -1.162 20.602 1.00 95.94 81 GLN A N 1
ATOM 665 C CA . GLN A 1 81 ? -13.760 -1.004 21.649 1.00 95.94 81 GLN A CA 1
ATOM 666 C C . GLN A 1 81 ? -14.420 -2.334 22.025 1.00 95.94 81 GLN A C 1
ATOM 668 O O . GLN A 1 81 ? -14.593 -2.626 23.206 1.00 95.94 81 GLN A O 1
ATOM 673 N N . ASN A 1 82 ? -14.766 -3.154 21.034 1.00 97.38 82 ASN A N 1
ATOM 674 C CA . ASN A 1 82 ? -15.329 -4.481 21.233 1.00 97.38 82 ASN A CA 1
ATOM 675 C C . ASN A 1 82 ? -14.646 -5.500 20.304 1.00 97.38 82 ASN A C 1
ATOM 677 O O . ASN A 1 82 ? -15.123 -5.733 19.187 1.00 97.38 82 ASN A O 1
ATOM 681 N N . PRO A 1 83 ? -13.565 -6.152 20.772 1.00 96.50 83 PRO A N 1
ATOM 682 C CA . PRO A 1 83 ? -12.848 -7.159 19.991 1.00 96.50 83 PRO A CA 1
ATOM 683 C C . PRO A 1 83 ? -13.708 -8.359 19.577 1.00 96.50 83 PRO A C 1
ATOM 685 O O . PRO A 1 83 ? -13.395 -9.019 18.590 1.00 96.50 83 PRO A O 1
ATOM 688 N N . GLU A 1 84 ? -14.803 -8.628 20.297 1.00 96.00 84 GLU A N 1
ATOM 689 C CA . GLU A 1 84 ? -15.696 -9.769 20.061 1.00 96.00 84 GLU A CA 1
ATOM 690 C C . GLU A 1 84 ? -16.880 -9.449 19.135 1.00 96.00 84 GLU A C 1
ATOM 692 O O . GLU A 1 84 ? -17.747 -10.297 18.920 1.00 96.00 84 GLU A O 1
ATOM 697 N N . LEU A 1 85 ? -16.935 -8.248 18.544 1.00 97.56 85 LEU A N 1
ATOM 698 C CA . LEU A 1 85 ? -17.974 -7.894 17.577 1.00 97.56 85 LEU A CA 1
ATOM 699 C C . LEU A 1 85 ? -17.817 -8.722 16.287 1.00 97.56 85 LEU A C 1
ATOM 701 O O . LEU A 1 85 ? -17.046 -8.372 15.391 1.00 97.56 85 LEU A O 1
ATOM 705 N N . SER A 1 86 ? -18.563 -9.827 16.187 1.00 96.81 86 SER A N 1
ATOM 706 C CA . SER A 1 86 ? -18.427 -10.839 15.126 1.00 96.81 86 SER A CA 1
ATOM 707 C C . SER A 1 86 ? -18.503 -10.257 13.714 1.00 96.81 86 SER A C 1
ATOM 709 O O . SER A 1 86 ? -17.621 -10.511 12.896 1.00 96.81 86 SER A O 1
ATOM 711 N N . GLN A 1 87 ? -19.492 -9.400 13.450 1.00 97.25 87 GLN A N 1
ATOM 712 C CA . GLN A 1 87 ? -19.674 -8.747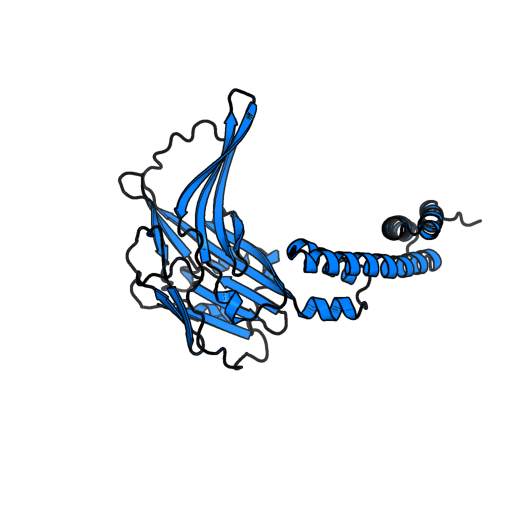 12.150 1.00 97.25 87 GLN A CA 1
ATOM 713 C C . GLN A 1 87 ? -18.462 -7.887 11.759 1.00 97.25 87 GLN A C 1
ATOM 715 O O . GLN A 1 87 ? -18.039 -7.892 10.603 1.00 97.25 87 GLN A O 1
ATOM 720 N N . ALA A 1 88 ? -17.861 -7.181 12.722 1.00 97.44 88 ALA A N 1
ATOM 721 C CA . ALA A 1 88 ? -16.668 -6.379 12.479 1.00 97.44 88 ALA A CA 1
ATOM 722 C C . ALA A 1 88 ? -15.436 -7.258 12.216 1.00 97.44 88 ALA A C 1
ATOM 724 O O . ALA A 1 88 ? -14.650 -6.955 11.317 1.00 97.44 88 ALA A O 1
ATOM 725 N N . ARG A 1 89 ? -15.291 -8.385 12.930 1.00 96.38 89 ARG A N 1
ATOM 726 C CA . ARG A 1 89 ? -14.214 -9.360 12.681 1.00 96.38 89 ARG A CA 1
ATOM 727 C C . ARG A 1 89 ? -14.320 -9.963 11.282 1.00 96.38 89 ARG A C 1
ATOM 729 O O . ARG A 1 89 ? -13.317 -10.040 10.579 1.00 96.38 89 ARG A O 1
ATOM 736 N N . GLU A 1 90 ? -15.520 -10.351 10.861 1.00 96.62 90 GLU A N 1
ATOM 737 C CA . GLU A 1 90 ? -15.776 -10.878 9.515 1.00 96.62 90 GLU A CA 1
ATOM 738 C C . GLU A 1 90 ? -15.515 -9.847 8.416 1.00 96.62 90 GLU A C 1
ATOM 740 O O . GLU A 1 90 ? -15.060 -10.190 7.323 1.00 96.62 90 GLU A O 1
ATOM 745 N N . GLU A 1 91 ? -15.834 -8.578 8.665 1.00 97.31 91 GLU A N 1
ATOM 746 C CA . GLU A 1 91 ? -15.525 -7.502 7.727 1.00 97.31 91 GLU A CA 1
ATOM 747 C C . GLU A 1 91 ? -14.027 -7.208 7.667 1.00 97.31 91 GLU A C 1
ATOM 749 O O . GLU A 1 91 ? -13.519 -6.978 6.573 1.00 97.31 91 GLU A O 1
ATOM 754 N N . MET A 1 92 ? -13.299 -7.300 8.784 1.00 95.06 92 MET A N 1
ATOM 755 C CA . MET A 1 92 ? -11.847 -7.083 8.826 1.00 95.06 92 MET A CA 1
ATOM 756 C C . MET A 1 92 ? -11.095 -8.046 7.895 1.00 95.06 92 MET A C 1
ATOM 758 O O . MET A 1 92 ? -10.184 -7.635 7.184 1.00 95.06 92 MET A O 1
ATOM 762 N N . GLN A 1 93 ? -11.557 -9.296 7.786 1.00 93.75 93 GLN A N 1
ATOM 763 C CA . GLN A 1 93 ? -10.997 -10.320 6.886 1.00 93.75 93 GLN A CA 1
ATOM 764 C C . GLN A 1 93 ? -11.226 -10.050 5.384 1.00 93.75 93 GLN A C 1
ATOM 766 O O . GLN A 1 93 ? -10.914 -10.883 4.535 1.00 93.75 93 GLN A O 1
ATOM 771 N N . LYS A 1 94 ? -11.814 -8.906 5.022 1.00 95.94 94 LYS A N 1
ATOM 772 C CA . LYS A 1 94 ? -12.054 -8.496 3.629 1.00 95.94 94 LYS A CA 1
ATOM 773 C C . LYS A 1 94 ? -11.131 -7.359 3.190 1.00 95.94 94 LYS A C 1
ATOM 775 O O . LYS A 1 94 ? -11.226 -6.924 2.039 1.00 95.94 94 LYS A O 1
ATOM 780 N N . TRP A 1 95 ? -10.276 -6.868 4.084 1.00 96.12 95 TRP A N 1
ATOM 781 C CA . TRP A 1 95 ? -9.381 -5.743 3.848 1.00 96.12 95 TRP A CA 1
ATOM 782 C C . TRP A 1 95 ? -7.954 -6.219 3.616 1.00 96.12 95 TRP A C 1
ATOM 784 O O . TRP A 1 95 ? -7.409 -6.967 4.418 1.00 96.12 95 TRP A O 1
ATOM 794 N N . TRP A 1 96 ? -7.348 -5.752 2.527 1.00 95.25 96 TRP A N 1
ATOM 795 C CA . TRP A 1 96 ? -5.914 -5.895 2.310 1.00 95.25 96 TRP A CA 1
ATOM 796 C C . TRP A 1 96 ? -5.179 -4.654 2.791 1.00 95.25 96 TRP A C 1
ATOM 798 O O . TRP A 1 96 ? -5.561 -3.528 2.461 1.00 95.25 96 TRP A O 1
ATOM 808 N N . HIS A 1 97 ? -4.080 -4.888 3.494 1.00 95.38 97 HIS A N 1
ATOM 809 C CA . HIS A 1 97 ? -3.099 -3.883 3.866 1.00 95.38 97 HIS A CA 1
ATOM 810 C C . HIS A 1 97 ? -1.964 -3.865 2.859 1.00 95.38 97 HIS A C 1
ATOM 812 O O . HIS A 1 97 ? -1.277 -4.868 2.655 1.00 95.38 97 HIS A O 1
ATOM 818 N N . LEU A 1 98 ? -1.744 -2.712 2.251 1.00 96.25 98 LEU A N 1
ATOM 819 C CA . LEU A 1 98 ? -0.736 -2.531 1.225 1.00 96.25 98 LEU A CA 1
ATOM 820 C C . LEU A 1 98 ? 0.394 -1.677 1.762 1.00 96.25 98 LEU A C 1
ATOM 822 O O . LEU A 1 98 ? 0.166 -0.577 2.258 1.00 96.25 98 LEU A O 1
ATOM 826 N N . LEU A 1 99 ? 1.613 -2.160 1.576 1.00 97.75 99 LEU A N 1
ATOM 827 C CA . LEU A 1 99 ? 2.809 -1.345 1.645 1.00 97.75 99 LEU A CA 1
ATOM 828 C C . LEU A 1 99 ? 3.299 -1.086 0.218 1.00 97.75 99 LEU A C 1
ATOM 830 O O . LEU A 1 99 ? 3.538 -2.014 -0.546 1.00 97.75 99 LEU A O 1
ATOM 834 N N . ILE A 1 100 ? 3.454 0.174 -0.159 1.00 98.25 100 ILE A N 1
ATOM 835 C CA . ILE A 1 100 ? 4.030 0.559 -1.449 1.00 98.25 100 ILE A CA 1
ATOM 836 C C . ILE A 1 100 ? 5.412 1.123 -1.174 1.00 98.25 100 ILE A C 1
ATOM 838 O O . ILE A 1 100 ? 5.536 2.065 -0.393 1.00 98.25 100 ILE A O 1
ATOM 842 N N . THR A 1 101 ? 6.447 0.570 -1.804 1.00 98.12 101 THR A N 1
ATOM 843 C CA . THR A 1 101 ? 7.842 0.933 -1.520 1.00 98.12 101 THR A CA 1
ATOM 844 C C . THR A 1 101 ? 8.665 1.125 -2.780 1.00 98.12 101 THR A C 1
ATOM 846 O O . THR A 1 101 ? 8.308 0.669 -3.865 1.00 98.12 101 THR A O 1
ATOM 849 N N . GLY A 1 102 ? 9.778 1.833 -2.638 1.00 97.62 102 GLY A N 1
ATOM 850 C CA . GLY A 1 102 ? 10.767 1.989 -3.694 1.00 97.62 102 GLY A CA 1
ATOM 851 C C . GLY A 1 102 ? 11.827 3.006 -3.313 1.00 97.62 102 GLY A C 1
ATOM 852 O O . GLY A 1 102 ? 11.798 3.608 -2.236 1.00 97.62 102 GLY A O 1
ATOM 853 N N . LYS A 1 103 ? 12.760 3.225 -4.234 1.00 97.69 103 LYS A N 1
ATOM 854 C CA . LYS A 1 103 ? 13.792 4.254 -4.109 1.00 97.69 103 LYS A CA 1
ATOM 855 C C . LYS A 1 103 ? 13.908 5.058 -5.395 1.00 97.69 103 LYS A C 1
ATOM 857 O O . LYS A 1 103 ? 13.784 4.520 -6.493 1.00 97.69 103 LYS A O 1
ATOM 862 N N . VAL A 1 104 ? 14.178 6.347 -5.259 1.00 97.19 104 VAL A N 1
ATOM 863 C CA . VAL A 1 104 ? 14.465 7.268 -6.356 1.00 97.19 104 VAL A CA 1
ATOM 864 C C . VAL A 1 104 ? 15.893 7.782 -6.205 1.00 97.19 104 VAL A C 1
ATOM 866 O O . VAL A 1 104 ? 16.246 8.362 -5.184 1.00 97.19 104 VAL A O 1
ATOM 869 N N . GLU A 1 105 ? 16.709 7.585 -7.236 1.00 95.44 105 GLU A N 1
ATOM 870 C CA . GLU A 1 105 ? 18.063 8.137 -7.339 1.00 95.44 105 GLU A CA 1
ATOM 871 C C . GLU A 1 105 ? 18.063 9.236 -8.405 1.00 95.44 105 GLU A C 1
ATOM 873 O O . GLU A 1 105 ? 17.656 8.996 -9.544 1.00 95.44 105 GLU A O 1
ATOM 878 N N . LEU A 1 106 ? 18.480 10.447 -8.032 1.00 91.94 106 LEU A N 1
ATOM 879 C CA . LEU A 1 106 ? 18.539 11.604 -8.927 1.00 91.94 106 LEU A CA 1
ATOM 880 C C . LEU A 1 106 ? 19.984 11.813 -9.408 1.00 91.94 106 LEU A C 1
ATOM 882 O O . LEU A 1 106 ? 20.881 12.013 -8.596 1.00 91.94 106 LEU A O 1
ATOM 886 N N . GLU A 1 107 ? 20.197 11.812 -10.722 1.00 87.50 107 GLU A N 1
ATOM 887 C CA . GLU A 1 107 ? 21.476 12.110 -11.379 1.00 87.50 107 GLU A CA 1
ATOM 888 C C . GLU A 1 107 ? 21.339 13.423 -12.178 1.00 87.50 107 GLU A C 1
ATOM 890 O O . GLU A 1 107 ? 20.596 13.491 -13.165 1.00 87.50 107 GLU A O 1
ATOM 895 N N . PHE A 1 108 ? 22.031 14.484 -11.750 1.00 78.00 108 PHE A N 1
ATOM 896 C CA . PHE A 1 108 ? 22.048 15.785 -12.427 1.00 78.00 108 PHE A CA 1
ATOM 897 C C . PHE A 1 108 ? 23.338 16.569 -12.136 1.00 78.00 108 PHE A C 1
ATOM 899 O O . PHE A 1 108 ? 23.810 16.574 -11.004 1.00 78.00 108 PHE A O 1
ATOM 906 N N . ASP A 1 109 ? 23.858 17.289 -13.136 1.00 61.88 109 ASP A N 1
ATOM 907 C CA . ASP A 1 109 ? 25.087 18.092 -12.987 1.00 61.88 109 ASP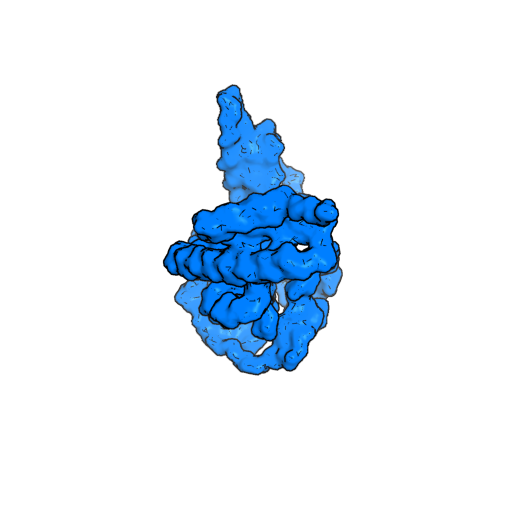 A CA 1
ATOM 908 C C . ASP A 1 109 ? 24.805 19.515 -12.477 1.00 61.88 109 ASP A C 1
ATOM 910 O O . ASP A 1 109 ? 25.568 20.082 -11.697 1.00 61.88 109 ASP A O 1
ATOM 914 N N . ARG A 1 110 ? 23.696 20.125 -12.920 1.00 60.88 110 ARG A N 1
ATOM 915 C CA . ARG A 1 110 ? 23.248 21.463 -12.499 1.00 60.88 110 ARG A CA 1
ATOM 916 C C . ARG A 1 110 ? 21.734 21.543 -12.519 1.00 60.88 110 ARG A C 1
ATOM 918 O O . ARG A 1 110 ? 21.130 21.366 -13.569 1.00 60.88 110 ARG A O 1
ATOM 925 N N . LEU A 1 111 ? 21.106 21.874 -11.396 1.00 60.38 111 LEU A N 1
ATOM 926 C CA . LEU A 1 111 ? 19.656 22.051 -11.330 1.00 60.38 111 LEU A CA 1
ATOM 927 C C . LEU A 1 111 ? 19.300 23.470 -11.803 1.00 60.38 111 LEU A C 1
ATOM 929 O O . LEU A 1 111 ? 19.303 24.419 -11.023 1.00 60.38 111 LEU A O 1
ATOM 933 N N . SER A 1 112 ? 19.024 23.638 -13.101 1.00 53.78 112 SER A N 1
ATOM 934 C CA . SER A 1 112 ? 18.598 24.923 -13.669 1.00 53.78 112 SER A CA 1
ATOM 935 C C . SER A 1 112 ? 17.161 25.237 -13.245 1.00 53.78 112 SER A C 1
ATOM 937 O O . SER A 1 112 ? 16.187 24.988 -13.958 1.00 53.78 112 SER A O 1
ATOM 939 N N . SER A 1 113 ? 16.997 25.766 -12.041 1.00 54.53 113 SER A N 1
ATOM 940 C CA . SER A 1 113 ? 15.781 26.484 -11.684 1.00 54.53 113 SER A CA 1
ATOM 941 C C . SER A 1 113 ? 16.097 27.631 -10.751 1.00 54.53 113 SER A C 1
ATOM 943 O O . SER A 1 113 ? 16.759 27.442 -9.736 1.00 54.53 113 SER A O 1
ATOM 945 N N . ASN A 1 114 ? 15.530 28.795 -11.066 1.00 50.34 114 ASN A N 1
ATOM 946 C CA . ASN A 1 114 ? 15.307 29.860 -10.099 1.00 50.34 114 ASN A CA 1
ATOM 947 C C . ASN A 1 114 ? 14.364 29.310 -9.011 1.00 50.34 114 ASN A C 1
ATOM 949 O O . ASN A 1 114 ? 13.140 29.388 -9.122 1.00 50.34 114 ASN A O 1
ATOM 953 N N . LEU A 1 115 ? 14.942 28.660 -7.998 1.00 56.56 115 LEU A N 1
ATOM 954 C CA . LEU A 1 115 ? 14.253 28.134 -6.815 1.00 56.56 115 LEU A CA 1
ATOM 955 C C . LEU A 1 115 ? 14.109 29.205 -5.721 1.00 56.56 115 LEU A C 1
ATOM 957 O O . LEU A 1 115 ? 13.874 28.866 -4.565 1.00 56.56 115 LEU A O 1
ATOM 961 N N . SER A 1 116 ? 14.263 30.490 -6.059 1.00 59.06 116 SER A N 1
ATOM 962 C CA . SER A 1 116 ? 14.203 31.569 -5.076 1.00 59.06 116 SER A CA 1
ATOM 963 C C . SER A 1 116 ? 12.864 31.581 -4.320 1.00 59.06 116 SER A C 1
ATOM 965 O O . SER A 1 116 ? 11.792 31.427 -4.909 1.00 59.06 116 SER A O 1
ATOM 967 N N . LEU A 1 117 ? 12.979 31.746 -2.994 1.00 58.00 117 LEU A N 1
ATOM 968 C CA . LEU A 1 117 ? 11.916 31.927 -1.992 1.00 58.00 117 LEU A CA 1
ATOM 969 C C . LEU A 1 117 ? 10.814 30.844 -1.979 1.00 58.00 117 LEU A C 1
ATOM 971 O O . LEU A 1 117 ? 9.624 31.150 -1.902 1.00 58.00 117 LEU A O 1
ATOM 975 N N . ALA A 1 118 ? 11.191 29.562 -2.032 1.00 61.62 118 ALA A N 1
ATOM 976 C CA . ALA A 1 118 ? 10.287 28.485 -1.619 1.00 61.62 118 ALA A CA 1
ATOM 977 C C . ALA A 1 118 ? 10.302 28.338 -0.087 1.00 61.62 118 ALA A C 1
ATOM 979 O O . ALA A 1 118 ? 11.372 28.277 0.510 1.00 61.62 118 ALA A O 1
ATOM 980 N N . GLU A 1 119 ? 9.126 28.258 0.537 1.00 69.62 119 GLU A N 1
ATOM 981 C CA . GLU A 1 119 ? 9.002 27.960 1.972 1.00 69.62 119 GLU A CA 1
ATOM 982 C C . GLU A 1 119 ? 9.273 26.480 2.256 1.00 69.62 119 GLU A C 1
ATOM 984 O O . GLU A 1 119 ? 9.826 26.126 3.290 1.00 69.62 119 GLU A O 1
ATOM 989 N N . GLU A 1 120 ? 8.861 25.607 1.337 1.00 82.94 120 GLU A N 1
ATOM 990 C CA . GLU A 1 120 ? 8.978 24.160 1.484 1.00 82.94 120 GLU A CA 1
ATOM 991 C C . GLU A 1 120 ? 9.166 23.516 0.107 1.00 82.94 120 GLU A C 1
ATOM 993 O O . GLU A 1 120 ? 8.489 23.872 -0.865 1.00 82.94 120 GLU A O 1
ATOM 998 N N . MET A 1 121 ? 10.074 22.545 0.033 1.00 85.81 121 MET A N 1
ATOM 999 C CA . MET A 1 121 ? 10.313 21.720 -1.146 1.00 85.81 121 MET A CA 1
ATOM 1000 C C . MET A 1 121 ? 10.343 20.254 -0.726 1.00 85.81 121 MET A C 1
ATOM 1002 O O . MET A 1 121 ? 11.212 19.852 0.039 1.00 85.81 121 MET A O 1
ATOM 1006 N N . ILE A 1 122 ? 9.401 19.458 -1.230 1.00 90.88 122 ILE A N 1
ATOM 1007 C CA . ILE A 1 122 ? 9.294 18.033 -0.900 1.00 90.88 122 ILE A CA 1
ATOM 1008 C C . ILE A 1 122 ? 9.288 17.214 -2.181 1.00 90.88 122 ILE A C 1
ATOM 1010 O O . ILE A 1 122 ? 8.434 17.404 -3.055 1.00 90.88 122 ILE A O 1
ATOM 1014 N N . LEU A 1 123 ? 10.247 16.293 -2.285 1.00 94.75 123 LEU A N 1
ATOM 1015 C CA . LEU A 1 123 ? 10.226 15.269 -3.319 1.00 94.75 123 LEU A CA 1
ATOM 1016 C C . LEU A 1 123 ? 9.042 14.341 -3.061 1.00 94.75 123 LEU A C 1
ATOM 1018 O O . LEU A 1 123 ? 8.831 13.862 -1.948 1.00 94.75 123 LEU A O 1
ATOM 1022 N N . GLN A 1 124 ? 8.253 14.109 -4.099 1.00 96.56 124 GLN A N 1
ATOM 1023 C CA . GLN A 1 124 ? 7.013 13.360 -4.006 1.00 96.56 124 GLN A CA 1
ATOM 1024 C C . GLN A 1 124 ? 6.900 12.405 -5.187 1.00 96.56 124 GLN A C 1
ATOM 1026 O O . GLN A 1 124 ? 7.190 12.755 -6.337 1.00 96.56 124 GLN A O 1
ATOM 1031 N N . ILE A 1 125 ? 6.403 11.215 -4.892 1.00 97.56 125 ILE A N 1
ATOM 1032 C CA . ILE A 1 125 ? 5.938 10.246 -5.870 1.00 97.56 125 ILE A CA 1
ATOM 1033 C C . ILE A 1 125 ? 4.421 10.118 -5.763 1.00 97.56 125 ILE A C 1
ATOM 1035 O O . ILE A 1 125 ? 3.840 10.252 -4.686 1.00 97.56 125 ILE A O 1
ATOM 1039 N N . ARG A 1 126 ? 3.768 9.900 -6.898 1.00 97.25 126 ARG A N 1
ATOM 1040 C CA . ARG A 1 126 ? 2.334 9.658 -6.998 1.00 97.25 126 ARG A CA 1
ATOM 1041 C C . ARG A 1 126 ? 2.081 8.344 -7.704 1.00 97.25 126 ARG A C 1
ATOM 1043 O O . ARG A 1 126 ? 2.809 8.027 -8.645 1.00 97.25 126 ARG A O 1
ATOM 1050 N N . PHE A 1 127 ? 1.020 7.653 -7.314 1.00 97.31 127 PHE A N 1
ATOM 1051 C CA . PHE A 1 127 ? 0.628 6.364 -7.873 1.00 97.31 127 PHE A CA 1
ATOM 1052 C C . PHE A 1 127 ? -0.798 6.402 -8.399 1.00 97.31 127 PHE A C 1
ATOM 1054 O O . PHE A 1 127 ? -1.660 7.017 -7.774 1.00 97.31 127 PHE A O 1
ATOM 1061 N N . ASN A 1 128 ? -1.031 5.730 -9.522 1.00 95.56 128 ASN A N 1
ATOM 1062 C CA . ASN A 1 128 ? -2.369 5.342 -9.940 1.00 95.56 128 ASN A CA 1
ATOM 1063 C C . ASN A 1 128 ? -2.766 4.101 -9.149 1.00 95.56 128 ASN A C 1
ATOM 1065 O O . ASN A 1 128 ? -1.987 3.147 -9.071 1.00 95.56 128 ASN A O 1
ATOM 1069 N N . THR A 1 129 ? -3.967 4.118 -8.589 1.00 93.75 129 THR A N 1
ATOM 1070 C CA . THR A 1 129 ? -4.575 2.945 -7.964 1.00 93.75 129 THR A CA 1
ATOM 1071 C C . THR A 1 129 ? -5.556 2.269 -8.930 1.00 93.75 129 THR A C 1
ATOM 1073 O O . THR A 1 129 ? -6.091 2.929 -9.829 1.00 93.75 129 THR A O 1
ATOM 1076 N N . PRO A 1 130 ? -5.900 0.990 -8.701 1.00 89.56 130 PRO A N 1
ATOM 1077 C CA . PRO A 1 130 ? -6.897 0.275 -9.505 1.00 89.56 130 PRO A CA 1
ATOM 1078 C C . PRO A 1 130 ? -8.292 0.922 -9.456 1.00 89.56 130 PRO A C 1
ATOM 1080 O O . PRO A 1 130 ? -9.108 0.742 -10.352 1.00 89.56 130 PRO A O 1
ATOM 1083 N N . ASN A 1 131 ? -8.586 1.706 -8.410 1.00 85.50 131 ASN A N 1
ATOM 1084 C CA . ASN A 1 131 ? -9.865 2.404 -8.246 1.00 85.50 131 ASN A CA 1
ATOM 1085 C C . ASN A 1 131 ? -9.870 3.846 -8.796 1.00 85.50 131 ASN A C 1
ATOM 1087 O O . ASN A 1 131 ? -10.819 4.587 -8.534 1.00 85.50 131 ASN A O 1
ATOM 1091 N N . GLY A 1 132 ? -8.825 4.253 -9.526 1.00 85.81 132 GLY A N 1
ATOM 1092 C CA . GLY A 1 132 ? -8.729 5.569 -10.169 1.00 85.81 132 GLY A CA 1
ATOM 1093 C C . GLY A 1 132 ? -8.381 6.727 -9.228 1.00 85.81 132 GLY A C 1
ATOM 1094 O O . GLY A 1 132 ? -8.427 7.886 -9.636 1.00 85.81 132 GLY A O 1
ATOM 1095 N N . LYS A 1 133 ? -8.025 6.450 -7.968 1.00 89.31 133 LYS A N 1
ATOM 1096 C CA . LYS A 1 133 ? -7.496 7.461 -7.045 1.00 89.31 133 LYS A CA 1
ATOM 1097 C C . LYS A 1 133 ? -5.996 7.658 -7.281 1.00 89.31 133 LYS A C 1
ATOM 1099 O O . LYS A 1 133 ? -5.293 6.787 -7.789 1.00 89.31 133 LYS A O 1
ATOM 1104 N N . ILE A 1 134 ? -5.498 8.828 -6.883 1.00 93.56 134 ILE A N 1
ATOM 1105 C CA . ILE A 1 134 ? -4.063 9.118 -6.878 1.00 93.56 134 ILE A CA 1
ATOM 1106 C C . ILE A 1 134 ? -3.568 9.106 -5.440 1.00 93.56 134 ILE A C 1
ATOM 1108 O O . ILE A 1 134 ? -3.941 9.968 -4.643 1.00 93.56 134 ILE A O 1
ATOM 1112 N N . LEU A 1 135 ? -2.682 8.166 -5.127 1.00 94.81 135 LEU A N 1
ATOM 1113 C CA . LEU A 1 135 ? -1.942 8.179 -3.868 1.00 94.81 135 LEU A CA 1
ATOM 1114 C C . LEU A 1 135 ? -0.690 9.025 -4.025 1.00 94.81 135 LEU A C 1
ATOM 1116 O O . LEU A 1 135 ? -0.105 9.090 -5.103 1.00 94.81 135 LEU A O 1
ATOM 1120 N N . SER A 1 136 ? -0.274 9.682 -2.949 1.00 95.94 136 SER A N 1
ATOM 1121 C CA . SER A 1 136 ? 0.930 10.508 -2.930 1.00 95.94 136 SER A CA 1
ATOM 1122 C C . SER A 1 136 ? 1.787 10.135 -1.730 1.00 95.94 136 SER A C 1
ATOM 1124 O O . SER A 1 136 ? 1.295 10.131 -0.607 1.00 95.94 136 SER A O 1
ATOM 1126 N N . GLY A 1 137 ? 3.063 9.854 -1.974 1.00 96.19 137 GLY A N 1
ATOM 1127 C CA . GLY A 1 137 ? 4.060 9.551 -0.952 1.00 96.19 137 GLY A CA 1
ATOM 1128 C C . GLY A 1 137 ? 5.230 10.523 -1.028 1.00 96.19 137 GLY A C 1
ATOM 1129 O O . GLY A 1 137 ? 5.606 10.978 -2.111 1.00 96.19 137 GLY A O 1
ATOM 1130 N N . ASN A 1 138 ? 5.807 10.847 0.124 1.00 97.12 138 ASN A N 1
ATOM 1131 C CA . ASN A 1 138 ? 7.030 11.638 0.178 1.00 97.12 138 ASN A CA 1
ATOM 1132 C C . ASN A 1 138 ? 8.233 10.730 -0.091 1.00 97.12 138 ASN A C 1
ATOM 1134 O O . ASN A 1 138 ? 8.274 9.584 0.352 1.00 97.12 138 ASN A O 1
ATOM 1138 N N . ILE A 1 139 ? 9.214 11.261 -0.810 1.00 97.19 139 ILE A N 1
ATOM 1139 C CA . ILE A 1 139 ? 10.509 10.620 -1.012 1.00 97.19 139 ILE A CA 1
ATOM 1140 C C . ILE A 1 139 ? 11.470 11.256 -0.011 1.00 97.19 139 ILE A C 1
ATOM 1142 O O . ILE A 1 139 ? 11.598 12.482 0.013 1.00 97.19 139 ILE A O 1
ATOM 1146 N N . SER A 1 140 ? 12.140 10.440 0.805 1.00 94.81 140 SER A N 1
ATOM 1147 C CA . SER A 1 140 ? 13.180 10.936 1.710 1.00 94.81 140 SER A CA 1
ATOM 1148 C C . SER A 1 140 ? 14.273 11.642 0.910 1.00 94.81 140 SER A C 1
ATOM 1150 O O . SER A 1 140 ? 14.834 11.067 -0.023 1.00 94.81 140 SER A O 1
ATOM 1152 N N . SER A 1 141 ? 14.597 12.881 1.278 1.00 88.88 141 SER A N 1
ATOM 1153 C CA . SER A 1 141 ? 15.695 13.630 0.661 1.00 88.88 141 SER A CA 1
ATOM 1154 C C . SER A 1 141 ? 17.070 13.048 0.989 1.00 88.88 141 SER A C 1
ATOM 1156 O O . SER A 1 141 ? 18.013 13.289 0.245 1.00 88.88 141 SER A O 1
ATOM 1158 N N . GLU A 1 142 ? 17.184 12.297 2.086 1.00 90.88 142 GLU A N 1
ATOM 1159 C CA . GLU A 1 142 ? 18.446 11.714 2.551 1.00 90.88 142 GLU A CA 1
ATOM 1160 C C . GLU A 1 142 ? 18.739 10.385 1.858 1.00 90.88 142 GLU A C 1
ATOM 1162 O O . GLU A 1 142 ? 19.844 10.153 1.375 1.00 90.88 142 GLU A O 1
ATOM 1167 N N . THR A 1 143 ? 17.739 9.505 1.788 1.00 93.88 143 THR A N 1
ATOM 1168 C CA . THR A 1 143 ? 17.933 8.130 1.307 1.00 93.88 143 THR A CA 1
ATOM 1169 C C . THR A 1 143 ? 17.355 7.895 -0.083 1.00 93.88 143 THR A C 1
ATOM 1171 O O . THR A 1 143 ? 17.655 6.878 -0.708 1.00 93.88 143 THR A O 1
ATOM 1174 N N . GLY A 1 144 ? 16.491 8.788 -0.571 1.00 95.81 144 GLY A N 1
ATOM 1175 C CA . GLY A 1 144 ? 15.704 8.575 -1.785 1.00 95.81 144 GLY A CA 1
ATOM 1176 C C . GLY A 1 144 ? 14.623 7.501 -1.636 1.00 95.81 144 GLY A C 1
ATOM 1177 O O . GLY A 1 144 ? 13.925 7.211 -2.606 1.00 95.81 144 GLY A O 1
ATOM 1178 N N . ILE A 1 145 ? 14.479 6.880 -0.461 1.00 97.62 145 ILE A N 1
ATOM 1179 C CA . ILE A 1 145 ? 13.483 5.834 -0.207 1.00 97.62 145 ILE A CA 1
ATOM 1180 C C . ILE A 1 145 ? 12.121 6.491 0.005 1.00 97.62 145 ILE A C 1
ATOM 1182 O O . ILE A 1 145 ? 12.006 7.522 0.674 1.00 97.62 145 ILE A O 1
ATOM 1186 N N . PHE A 1 146 ? 11.083 5.876 -0.548 1.00 97.50 146 PHE A N 1
ATOM 1187 C CA . PHE A 1 146 ? 9.701 6.173 -0.210 1.00 97.50 146 PHE A CA 1
ATOM 1188 C C . PHE A 1 146 ? 9.011 4.909 0.292 1.00 97.50 146 PHE A C 1
ATOM 1190 O O . PHE A 1 146 ? 9.297 3.792 -0.149 1.00 97.50 146 PHE A O 1
ATOM 1197 N N . PHE A 1 147 ? 8.060 5.110 1.191 1.00 96.94 147 PHE A N 1
ATOM 1198 C CA . PHE A 1 147 ? 7.060 4.118 1.530 1.00 96.94 147 PHE A CA 1
ATOM 1199 C C . PHE A 1 147 ? 5.743 4.829 1.840 1.00 96.94 147 PHE A C 1
ATOM 1201 O O . PHE A 1 147 ? 5.735 5.970 2.307 1.00 96.94 147 PHE A O 1
ATOM 1208 N N . LEU A 1 148 ? 4.631 4.171 1.552 1.00 95.81 148 LEU A N 1
ATOM 1209 C CA . LEU A 1 148 ? 3.299 4.607 1.947 1.00 95.81 148 LEU A CA 1
ATOM 1210 C C . LEU A 1 148 ? 2.407 3.386 2.134 1.00 95.81 148 LEU A C 1
ATOM 1212 O O . LEU A 1 148 ? 2.646 2.339 1.532 1.00 95.81 148 LEU A O 1
ATOM 1216 N N . GLU A 1 149 ? 1.386 3.542 2.963 1.00 94.75 149 GLU A N 1
ATOM 1217 C CA . GLU A 1 149 ? 0.398 2.504 3.220 1.00 94.75 149 GLU A CA 1
ATOM 1218 C C . GLU A 1 149 ? -0.914 2.824 2.502 1.00 94.75 149 GLU A C 1
ATOM 1220 O O . GLU A 1 149 ? -1.267 3.994 2.335 1.00 94.75 149 GLU A O 1
ATOM 1225 N N . ASP A 1 150 ? -1.629 1.783 2.093 1.00 94.62 150 ASP A N 1
ATOM 1226 C CA . ASP A 1 150 ? -2.983 1.864 1.544 1.00 94.62 150 ASP A CA 1
ATOM 1227 C C . ASP A 1 150 ? -3.827 0.696 2.079 1.00 94.62 150 ASP A C 1
ATOM 1229 O O . ASP A 1 150 ? -3.296 -0.316 2.547 1.00 94.62 150 ASP A O 1
ATOM 1233 N N . VAL A 1 151 ? -5.149 0.840 2.017 1.00 94.25 151 VAL A N 1
ATOM 1234 C CA . VAL A 1 151 ? -6.109 -0.203 2.387 1.00 94.25 151 VAL A CA 1
ATOM 1235 C C . VAL A 1 151 ? -7.146 -0.376 1.290 1.00 94.25 151 VAL A C 1
ATOM 1237 O O . VAL A 1 151 ? -7.787 0.583 0.849 1.00 94.25 151 VAL A O 1
ATOM 1240 N N . VAL A 1 152 ? -7.342 -1.620 0.856 1.00 94.44 152 VAL A N 1
ATOM 1241 C CA . VAL A 1 152 ? -8.283 -1.946 -0.221 1.00 94.44 152 VAL A CA 1
ATOM 1242 C C . VAL A 1 152 ? -9.267 -3.027 0.200 1.00 94.44 152 VAL A C 1
ATOM 1244 O O . VAL A 1 152 ? -8.928 -3.967 0.915 1.00 94.44 152 VAL A O 1
ATOM 1247 N N . TYR A 1 153 ? -10.514 -2.878 -0.242 1.00 95.12 153 TYR A N 1
ATOM 1248 C CA . TYR A 1 153 ? -11.631 -3.720 0.176 1.00 95.12 153 TYR A CA 1
ATOM 1249 C C . TYR A 1 153 ? -11.983 -4.758 -0.885 1.00 95.12 153 TYR A C 1
ATOM 1251 O O . TYR A 1 153 ? -12.105 -4.412 -2.062 1.00 95.12 153 TYR A O 1
ATOM 1259 N N . ARG A 1 154 ? -12.172 -6.021 -0.471 1.00 93.38 154 ARG A N 1
ATOM 1260 C CA . ARG A 1 154 ? -12.577 -7.164 -1.321 1.00 93.38 154 ARG A CA 1
ATOM 1261 C C . ARG A 1 154 ? -11.810 -7.246 -2.643 1.00 93.38 154 ARG A C 1
ATOM 1263 O O . ARG A 1 154 ? -12.359 -7.606 -3.682 1.00 93.38 154 ARG A O 1
ATOM 1270 N N . THR A 1 155 ? -10.540 -6.870 -2.604 1.00 90.75 155 THR A N 1
ATOM 1271 C CA . THR A 1 155 ? -9.694 -6.799 -3.790 1.00 90.75 155 THR A CA 1
ATOM 1272 C C . THR A 1 155 ? -9.119 -8.173 -4.089 1.00 90.75 155 THR A C 1
ATOM 1274 O O . THR A 1 155 ? -8.661 -8.880 -3.190 1.00 90.75 155 THR A O 1
ATOM 1277 N N . GLN A 1 156 ? -9.159 -8.567 -5.358 1.00 89.69 156 GLN A N 1
ATOM 1278 C CA . GLN A 1 156 ? -8.514 -9.797 -5.798 1.00 89.69 156 GLN A CA 1
ATOM 1279 C C . GLN A 1 156 ? -7.000 -9.593 -5.849 1.00 89.69 156 GLN A C 1
ATOM 1281 O O . GLN A 1 156 ? -6.531 -8.527 -6.239 1.00 89.69 156 GLN A O 1
ATOM 1286 N N . ALA A 1 157 ? -6.219 -10.632 -5.548 1.00 87.62 157 ALA A N 1
ATOM 1287 C CA . ALA A 1 157 ? -4.756 -10.543 -5.551 1.00 87.62 157 ALA A CA 1
ATOM 1288 C C . ALA A 1 157 ? -4.178 -10.004 -6.878 1.00 87.62 157 ALA A C 1
ATOM 1290 O O . ALA A 1 157 ? -3.219 -9.237 -6.859 1.00 87.62 157 ALA A O 1
ATOM 1291 N N . LYS A 1 158 ? -4.794 -10.333 -8.025 1.00 91.56 158 LYS A N 1
ATOM 1292 C CA . LYS A 1 158 ? -4.379 -9.811 -9.341 1.00 91.56 158 LYS A CA 1
ATOM 1293 C C . LYS A 1 158 ? -4.507 -8.291 -9.446 1.00 91.56 158 LYS A C 1
ATOM 1295 O O . LYS A 1 158 ? -3.627 -7.656 -10.011 1.00 91.56 158 LYS A O 1
ATOM 1300 N N . GLN A 1 159 ? -5.555 -7.713 -8.860 1.00 93.25 159 GLN A N 1
ATOM 1301 C CA . GLN A 1 159 ? -5.808 -6.271 -8.918 1.00 93.25 159 GLN A CA 1
ATOM 1302 C C . GLN A 1 159 ? -4.757 -5.467 -8.146 1.00 93.25 159 GLN A C 1
ATOM 1304 O O . GLN A 1 159 ? -4.509 -4.305 -8.457 1.00 93.25 159 GLN A O 1
ATOM 1309 N N . LEU A 1 160 ? -4.081 -6.086 -7.171 1.00 94.81 160 LEU A N 1
ATOM 1310 C CA . LEU A 1 160 ? -2.969 -5.452 -6.460 1.00 94.81 160 LEU A CA 1
ATOM 1311 C C . LEU A 1 160 ? -1.795 -5.145 -7.401 1.00 94.81 160 LEU A C 1
ATOM 1313 O O . LEU A 1 160 ? -1.085 -4.170 -7.186 1.00 94.81 160 LEU A O 1
ATOM 1317 N N . ALA A 1 161 ? -1.615 -5.918 -8.475 1.00 95.56 161 ALA A N 1
ATOM 1318 C CA . ALA A 1 161 ? -0.547 -5.704 -9.451 1.00 95.56 161 ALA A CA 1
ATOM 1319 C C . ALA A 1 161 ? -0.764 -4.481 -10.362 1.00 95.56 161 ALA A C 1
ATOM 1321 O O . ALA A 1 161 ? 0.161 -4.085 -11.069 1.00 95.56 161 ALA A O 1
ATOM 1322 N N . GLU A 1 162 ? -1.959 -3.885 -10.366 1.00 96.12 162 GLU A N 1
ATOM 1323 C CA . GLU A 1 162 ? -2.332 -2.814 -11.302 1.00 96.12 162 GLU A CA 1
ATOM 1324 C C . GLU A 1 162 ? -1.883 -1.414 -10.844 1.00 96.12 162 GLU A C 1
ATOM 1326 O O . GLU A 1 162 ? -2.042 -0.434 -11.576 1.00 96.12 162 GLU A O 1
ATOM 1331 N N . TYR A 1 163 ? -1.300 -1.294 -9.646 1.00 97.00 163 TYR A N 1
ATOM 1332 C CA . TYR A 1 163 ? -0.720 -0.035 -9.178 1.00 97.00 163 TYR A CA 1
ATOM 1333 C C . TYR A 1 163 ? 0.438 0.387 -10.080 1.00 97.00 163 TYR A C 1
ATOM 1335 O O . TYR A 1 163 ? 1.339 -0.395 -10.373 1.00 97.00 163 TYR A O 1
ATOM 1343 N N . THR A 1 164 ? 0.468 1.661 -10.466 1.00 96.62 164 THR A N 1
ATOM 1344 C CA . THR A 1 164 ? 1.555 2.205 -11.291 1.00 96.62 164 THR A CA 1
ATOM 1345 C C . THR A 1 164 ? 2.040 3.548 -10.779 1.00 96.62 164 THR A C 1
ATOM 1347 O O . THR A 1 164 ? 1.297 4.296 -10.150 1.00 96.62 164 THR A O 1
ATOM 1350 N N . ILE A 1 165 ? 3.290 3.898 -11.073 1.00 96.69 165 ILE A N 1
ATOM 1351 C CA . ILE A 1 165 ? 3.798 5.254 -10.888 1.00 96.69 165 ILE A CA 1
ATOM 1352 C C . ILE A 1 165 ? 3.013 6.178 -11.820 1.00 96.69 165 ILE A C 1
ATOM 1354 O O . ILE A 1 165 ? 3.043 6.020 -13.036 1.00 96.69 165 ILE A O 1
ATOM 1358 N N . ASN A 1 166 ? 2.365 7.186 -11.246 1.00 95.56 166 ASN A N 1
ATOM 1359 C CA . ASN A 1 166 ? 1.716 8.269 -11.976 1.00 95.56 166 ASN A CA 1
ATOM 1360 C C . ASN A 1 166 ? 2.728 9.375 -12.299 1.00 95.56 166 ASN A C 1
ATOM 1362 O O . ASN A 1 166 ? 2.919 9.751 -13.456 1.00 95.56 166 ASN A O 1
ATOM 1366 N N . THR A 1 167 ? 3.384 9.917 -11.272 1.00 95.31 167 THR A N 1
ATOM 1367 C CA . THR A 1 167 ? 4.294 11.059 -11.417 1.00 95.31 167 THR A CA 1
ATOM 1368 C C . THR A 1 167 ? 5.368 11.034 -10.331 1.00 95.31 167 THR A C 1
ATOM 1370 O O . THR A 1 167 ? 5.068 10.754 -9.177 1.00 95.31 167 THR A O 1
ATOM 1373 N N . ILE A 1 168 ? 6.601 11.408 -10.675 1.00 96.06 168 ILE A N 1
ATOM 1374 C CA . ILE A 1 168 ? 7.668 11.743 -9.718 1.00 96.06 168 ILE A CA 1
ATOM 1375 C C . ILE A 1 168 ? 8.018 13.215 -9.920 1.00 96.06 168 ILE A C 1
ATOM 1377 O O . ILE A 1 168 ? 8.178 13.665 -11.059 1.00 96.06 168 ILE A O 1
ATOM 1381 N N . GLY A 1 169 ? 8.123 13.985 -8.843 1.00 94.12 169 GLY A N 1
ATOM 1382 C CA . GLY A 1 169 ? 8.430 15.406 -8.947 1.00 94.12 169 GLY A CA 1
ATOM 1383 C C . GLY A 1 169 ? 8.670 16.092 -7.613 1.00 94.12 169 GLY A C 1
ATOM 1384 O O . GLY A 1 169 ? 8.801 15.454 -6.571 1.00 94.12 169 GLY A O 1
ATOM 1385 N N . LEU A 1 170 ? 8.716 17.418 -7.667 1.00 91.88 170 LEU A N 1
ATOM 1386 C CA . LEU A 1 170 ? 8.953 18.288 -6.526 1.00 91.88 170 LEU A CA 1
ATOM 1387 C C . LEU A 1 170 ? 7.705 19.123 -6.242 1.00 91.88 170 LEU A C 1
ATOM 1389 O O . LEU A 1 170 ? 7.292 19.938 -7.073 1.00 91.88 170 LEU A O 1
ATOM 1393 N N . ARG A 1 171 ? 7.116 18.939 -5.059 1.00 92.31 171 ARG A N 1
ATOM 1394 C CA . ARG A 1 171 ? 6.100 19.846 -4.524 1.00 92.31 171 ARG A CA 1
ATOM 1395 C C . ARG A 1 171 ? 6.806 21.061 -3.939 1.00 92.31 171 ARG A C 1
ATOM 1397 O O . ARG A 1 171 ? 7.684 20.910 -3.098 1.00 92.31 171 ARG A O 1
ATOM 1404 N N . ILE A 1 172 ? 6.412 22.248 -4.382 1.00 88.81 172 ILE A N 1
ATOM 1405 C CA . ILE A 1 172 ? 6.988 23.522 -3.962 1.00 88.81 172 ILE A CA 1
ATOM 1406 C C . ILE A 1 172 ? 5.872 24.363 -3.353 1.00 88.81 172 ILE A C 1
ATOM 1408 O O . ILE A 1 172 ? 4.876 24.653 -4.017 1.00 88.81 172 ILE A O 1
ATOM 1412 N N . LYS A 1 173 ? 6.050 24.767 -2.100 1.00 86.81 173 LYS A N 1
ATOM 1413 C CA . LYS A 1 173 ? 5.173 25.711 -1.412 1.00 86.81 173 LYS A CA 1
ATOM 1414 C C . LYS A 1 173 ? 5.821 27.092 -1.440 1.00 86.81 173 LYS A C 1
ATOM 1416 O O . LYS A 1 173 ? 6.983 27.238 -1.063 1.00 86.81 173 LYS A O 1
ATOM 1421 N N . ARG A 1 174 ? 5.095 28.102 -1.917 1.00 82.88 174 ARG A N 1
ATOM 1422 C CA . ARG A 1 174 ? 5.587 29.482 -2.047 1.00 82.88 174 ARG A CA 1
ATOM 1423 C C . ARG A 1 174 ? 4.624 30.454 -1.397 1.00 82.88 174 ARG A C 1
ATOM 1425 O O . ARG A 1 174 ? 3.422 30.368 -1.638 1.00 82.88 174 ARG A O 1
ATOM 1432 N N . LYS A 1 175 ? 5.151 31.427 -0.661 1.00 75.50 175 LYS A N 1
ATOM 1433 C CA . LYS A 1 175 ? 4.372 32.582 -0.220 1.00 75.50 175 LYS A CA 1
ATOM 1434 C C . LYS A 1 175 ? 4.415 33.648 -1.304 1.00 75.50 175 LYS A C 1
ATOM 1436 O O . LYS A 1 175 ? 5.482 34.061 -1.748 1.00 75.50 175 LYS A O 1
ATOM 1441 N N . SER A 1 176 ? 3.248 34.060 -1.773 1.00 70.88 176 SER A N 1
ATOM 1442 C CA . SER A 1 176 ? 3.120 35.212 -2.659 1.00 70.88 176 SER A CA 1
ATOM 1443 C C . SER A 1 176 ? 3.448 36.502 -1.904 1.00 70.88 176 SER A C 1
ATOM 1445 O O . SER A 1 176 ? 3.335 36.563 -0.678 1.00 70.88 176 SER A O 1
ATOM 1447 N N . SER A 1 177 ? 3.785 37.560 -2.642 1.00 71.12 177 SER A N 1
ATOM 1448 C CA . SER A 1 177 ? 3.970 38.912 -2.094 1.00 71.12 177 SER A CA 1
ATOM 1449 C C . SER A 1 177 ? 2.720 39.461 -1.391 1.00 71.12 177 SER A C 1
ATOM 1451 O O . SER A 1 177 ? 2.835 40.350 -0.556 1.00 71.12 177 SER A O 1
ATOM 1453 N N . LEU A 1 178 ? 1.541 38.904 -1.686 1.00 77.12 178 LEU A N 1
ATOM 1454 C CA . LEU A 1 178 ? 0.254 39.229 -1.061 1.00 77.12 178 LEU A CA 1
ATOM 1455 C C . LEU A 1 178 ? -0.063 38.349 0.168 1.00 77.12 178 LEU A C 1
ATOM 1457 O O . LEU A 1 178 ? -1.156 38.423 0.716 1.00 77.12 178 LEU A O 1
ATOM 1461 N N . GLY A 1 179 ? 0.861 37.479 0.592 1.00 72.44 179 GLY A N 1
ATOM 1462 C CA . GLY A 1 179 ? 0.707 36.615 1.767 1.00 72.44 179 GLY A CA 1
ATOM 1463 C C . GLY A 1 179 ? 0.017 35.268 1.517 1.00 72.44 179 GLY A C 1
ATOM 1464 O O . GLY A 1 179 ? 0.093 34.396 2.380 1.00 72.44 179 GLY A O 1
ATOM 1465 N N . TYR A 1 180 ? -0.589 35.046 0.345 1.00 76.31 180 TYR A N 1
ATOM 1466 C CA . TYR A 1 180 ? -1.191 33.754 -0.016 1.00 76.31 180 TYR A CA 1
ATOM 1467 C C . TYR A 1 180 ? -0.142 32.674 -0.252 1.00 76.31 180 TYR A C 1
ATOM 1469 O O . TYR A 1 180 ? 0.900 32.941 -0.851 1.00 76.31 180 TYR A O 1
ATOM 1477 N N . VAL A 1 181 ? -0.460 31.442 0.132 1.00 76.69 181 VAL A N 1
ATOM 1478 C CA . VAL A 1 181 ? 0.366 30.267 -0.137 1.00 76.69 181 VAL A CA 1
ATOM 1479 C C . VAL A 1 181 ? -0.054 29.632 -1.462 1.00 76.69 181 VAL A C 1
ATOM 1481 O O . VAL A 1 181 ? -1.208 29.247 -1.636 1.00 76.69 181 VAL A O 1
ATOM 1484 N N . ARG A 1 182 ? 0.898 29.471 -2.381 1.00 80.00 182 ARG A N 1
ATOM 1485 C CA . ARG A 1 182 ? 0.735 28.749 -3.644 1.00 80.00 182 ARG A CA 1
ATOM 1486 C C . ARG A 1 182 ? 1.481 27.419 -3.592 1.00 80.00 182 ARG A C 1
ATOM 1488 O O . ARG A 1 182 ? 2.649 27.373 -3.212 1.00 80.00 182 ARG A O 1
ATOM 1495 N N . ASN A 1 183 ? 0.805 26.354 -4.015 1.00 82.12 183 ASN A N 1
ATOM 1496 C CA . ASN A 1 183 ? 1.394 25.029 -4.181 1.00 82.12 183 ASN A CA 1
ATOM 1497 C C . ASN A 1 183 ? 1.626 24.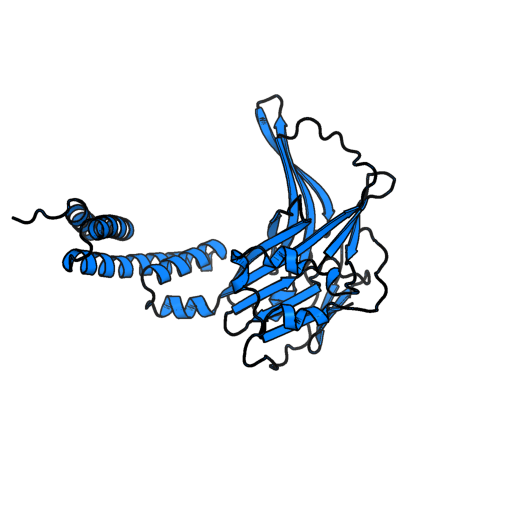758 -5.668 1.00 82.12 183 ASN A C 1
ATOM 1499 O O . ASN A 1 183 ? 0.671 24.617 -6.429 1.00 82.12 183 ASN A O 1
ATOM 1503 N N . ASP A 1 184 ? 2.889 24.650 -6.065 1.00 86.50 184 ASP A N 1
ATOM 1504 C CA . ASP A 1 184 ? 3.290 24.245 -7.408 1.00 86.50 184 ASP A CA 1
ATOM 1505 C C . ASP A 1 184 ? 3.853 22.816 -7.376 1.00 86.50 184 ASP A C 1
ATOM 1507 O O . ASP A 1 184 ? 4.440 22.376 -6.385 1.00 86.50 184 ASP A O 1
ATOM 1511 N N . PHE A 1 185 ? 3.686 22.069 -8.468 1.00 88.75 185 PHE A N 1
ATOM 1512 C CA . PHE A 1 185 ? 4.229 20.716 -8.592 1.00 88.75 185 PHE A CA 1
ATOM 1513 C C . PHE A 1 185 ? 5.078 20.579 -9.856 1.00 88.75 185 PHE A C 1
ATOM 1515 O O . PHE A 1 185 ? 4.554 20.443 -10.966 1.00 88.75 185 PHE A O 1
ATOM 1522 N N . LYS A 1 186 ? 6.405 20.612 -9.692 1.00 89.81 186 LYS A N 1
ATOM 1523 C CA . LYS A 1 186 ? 7.365 20.458 -10.790 1.00 89.81 186 LYS A CA 1
ATOM 1524 C C . LYS A 1 186 ? 7.556 18.972 -11.085 1.00 89.81 186 LYS A C 1
ATOM 1526 O O . LYS A 1 186 ? 8.233 18.265 -10.345 1.00 89.81 186 LYS A O 1
ATOM 1531 N N . LYS A 1 187 ? 6.946 18.500 -12.170 1.00 91.19 187 LYS A N 1
ATOM 1532 C CA . LYS A 1 187 ? 7.012 17.098 -12.604 1.00 91.19 187 LYS A CA 1
ATOM 1533 C C . LYS A 1 187 ? 8.372 16.801 -13.234 1.00 91.19 187 LYS A C 1
ATOM 1535 O O . LYS A 1 187 ? 8.789 17.523 -14.135 1.00 91.19 187 LYS A O 1
ATOM 1540 N N . PHE A 1 188 ? 9.029 15.739 -12.784 1.00 91.94 188 PHE A N 1
ATOM 1541 C CA . PHE A 1 188 ? 10.231 15.202 -13.423 1.00 91.94 188 PHE A CA 1
ATOM 1542 C C . PHE A 1 188 ? 9.821 14.122 -14.418 1.00 91.94 188 PHE A C 1
ATOM 1544 O O . PHE A 1 188 ? 10.024 14.257 -15.619 1.00 91.94 188 PHE A O 1
ATOM 1551 N N . VAL A 1 189 ? 9.130 13.099 -13.920 1.00 92.31 189 VAL A N 1
ATOM 1552 C CA . VAL A 1 189 ? 8.582 11.994 -14.709 1.00 92.31 189 VAL A CA 1
ATOM 1553 C C . VAL A 1 189 ? 7.069 12.019 -14.573 1.00 92.31 189 VAL A C 1
ATOM 1555 O O . VAL A 1 189 ? 6.568 12.185 -13.466 1.00 92.31 189 VAL A O 1
ATOM 1558 N N . ASN A 1 190 ? 6.335 11.870 -15.675 1.00 92.50 190 ASN A N 1
ATOM 1559 C CA . ASN A 1 190 ? 4.874 11.929 -15.683 1.00 92.50 190 ASN A CA 1
ATOM 1560 C C . ASN A 1 190 ? 4.299 10.883 -16.643 1.00 92.50 190 ASN A C 1
ATOM 1562 O O . ASN A 1 190 ? 4.188 11.139 -17.841 1.00 92.50 190 ASN A O 1
ATOM 1566 N N . PHE A 1 191 ? 3.924 9.737 -16.088 1.00 90.06 191 PHE A N 1
ATOM 1567 C CA . PHE A 1 191 ? 3.221 8.661 -16.779 1.00 90.06 191 PHE A CA 1
ATOM 1568 C C . PHE A 1 191 ? 1.714 8.927 -16.911 1.00 90.06 191 PHE A C 1
ATOM 1570 O O . PHE A 1 191 ? 1.082 8.349 -17.788 1.00 90.06 191 PHE A O 1
ATOM 1577 N N . ARG A 1 192 ? 1.171 9.866 -16.114 1.00 85.44 192 ARG A N 1
ATOM 1578 C CA . ARG A 1 192 ? -0.263 10.205 -16.033 1.00 85.44 192 ARG A CA 1
ATOM 1579 C C . ARG A 1 192 ? -1.099 9.018 -15.536 1.00 85.44 192 ARG A C 1
ATOM 1581 O O . ARG A 1 192 ? -0.567 8.110 -14.901 1.00 85.44 192 ARG A O 1
ATOM 1588 N N . GLU A 1 193 ? -2.409 9.083 -15.747 1.00 85.69 193 GLU A N 1
ATOM 1589 C CA . GLU A 1 193 ? -3.347 8.005 -15.439 1.00 85.69 193 GLU A CA 1
ATOM 1590 C C . GLU A 1 193 ? -3.056 6.803 -16.342 1.00 85.69 193 GLU A C 1
ATOM 1592 O O . GLU A 1 193 ? -3.284 6.851 -17.550 1.00 85.69 193 GLU A O 1
ATOM 1597 N N . LEU A 1 194 ? -2.494 5.753 -15.741 1.00 89.06 194 LEU A N 1
ATOM 1598 C CA . LEU A 1 194 ? -2.204 4.475 -16.376 1.00 89.06 194 LEU A CA 1
ATOM 1599 C C . LEU A 1 194 ? -2.970 3.371 -15.657 1.00 89.06 194 LEU A C 1
ATOM 1601 O O . LEU A 1 194 ? -2.889 3.240 -14.436 1.00 89.06 194 LEU A O 1
ATOM 1605 N N . SER A 1 195 ? -3.637 2.543 -16.446 1.00 90.75 195 SER A N 1
ATOM 1606 C CA . SER A 1 195 ? -4.254 1.280 -16.053 1.00 90.75 195 SER A CA 1
ATOM 1607 C C . SER A 1 195 ? -3.925 0.238 -17.126 1.00 90.75 195 SER A C 1
ATOM 1609 O O . SER A 1 195 ? -3.675 0.615 -18.279 1.00 90.75 195 SER A O 1
ATOM 1611 N N . PRO A 1 196 ? -3.831 -1.050 -16.763 1.00 93.31 196 PRO A N 1
ATOM 1612 C CA . PRO A 1 196 ? -3.613 -2.090 -17.755 1.00 93.31 196 PRO A CA 1
ATOM 1613 C C . PRO A 1 196 ? -4.841 -2.199 -18.663 1.00 93.31 196 PRO A C 1
ATOM 1615 O O . PRO A 1 196 ? -5.975 -2.089 -18.203 1.00 93.31 196 PRO A O 1
ATOM 1618 N N . LEU A 1 197 ? -4.613 -2.435 -19.955 1.00 95.19 197 LEU A N 1
ATOM 1619 C CA . LEU A 1 197 ? -5.685 -2.715 -20.914 1.00 95.19 197 LEU A CA 1
ATOM 1620 C C . LEU A 1 197 ? -6.335 -4.074 -20.640 1.00 95.19 197 LEU A C 1
ATOM 1622 O O . LEU A 1 197 ? -7.538 -4.239 -20.822 1.00 95.19 197 LEU A O 1
ATOM 1626 N N . GLU A 1 198 ? -5.528 -5.029 -20.184 1.00 95.50 198 GLU A N 1
ATOM 1627 C CA . GLU A 1 198 ? -5.953 -6.374 -19.826 1.00 95.50 198 GLU A CA 1
ATOM 1628 C C . GLU A 1 198 ? -5.084 -6.915 -18.685 1.00 95.50 198 GLU A C 1
ATOM 1630 O O . GLU A 1 198 ? -3.876 -6.658 -18.623 1.00 95.50 198 GLU A O 1
ATOM 1635 N N . VAL A 1 199 ? -5.709 -7.695 -17.800 1.00 96.00 199 VAL A N 1
ATOM 1636 C CA . VAL A 1 199 ? -5.035 -8.502 -16.781 1.00 96.00 199 VAL A CA 1
ATOM 1637 C C . VAL A 1 199 ? -5.444 -9.961 -16.979 1.00 96.00 199 VAL A C 1
ATOM 1639 O O . VAL A 1 199 ? -6.579 -10.340 -16.695 1.00 96.00 199 VAL A O 1
ATOM 1642 N N . SER A 1 200 ? -4.519 -10.783 -17.475 1.00 96.19 200 SER A N 1
ATOM 1643 C CA . SER A 1 200 ? -4.762 -12.178 -17.869 1.00 96.19 200 SER A CA 1
ATOM 1644 C C . SER A 1 200 ? -3.842 -13.170 -17.146 1.00 96.19 200 SER A C 1
ATOM 1646 O O . SER A 1 200 ? -2.930 -12.785 -16.411 1.00 96.19 200 SER A O 1
ATOM 1648 N N . GLY A 1 201 ? -4.083 -14.470 -17.341 1.00 93.88 201 GLY A N 1
ATOM 1649 C CA . GLY A 1 201 ? -3.362 -15.553 -16.660 1.00 93.88 201 GLY A CA 1
ATOM 1650 C C . GLY A 1 201 ? -3.931 -15.871 -15.278 1.00 93.88 201 GLY A C 1
ATOM 1651 O O . GLY A 1 201 ? -4.860 -15.207 -14.821 1.00 93.88 201 GLY A O 1
ATOM 1652 N N . GLU A 1 202 ? -3.400 -16.890 -14.602 1.00 89.06 202 GLU A N 1
ATOM 1653 C CA . GLU A 1 202 ? -3.898 -17.369 -13.306 1.00 89.06 202 GLU A CA 1
ATOM 1654 C C . GLU A 1 202 ? -2.839 -17.312 -12.207 1.00 89.06 202 GLU A C 1
ATOM 1656 O O . GLU A 1 202 ? -1.644 -17.468 -12.442 1.00 89.06 202 GLU A O 1
ATOM 1661 N N . ILE A 1 203 ? -3.312 -17.096 -10.980 1.00 88.62 203 ILE A N 1
ATOM 1662 C CA . ILE A 1 203 ? -2.510 -17.198 -9.765 1.00 88.62 203 ILE A CA 1
ATOM 1663 C C . ILE A 1 203 ? -2.722 -18.623 -9.237 1.00 88.62 203 ILE A C 1
ATOM 1665 O O . ILE A 1 203 ? -3.757 -18.906 -8.646 1.00 88.62 203 ILE A O 1
ATOM 1669 N N . THR A 1 204 ? -1.771 -19.527 -9.485 1.00 85.50 204 THR A N 1
ATOM 1670 C CA . THR A 1 204 ? -1.834 -20.936 -9.024 1.00 85.50 204 THR A CA 1
ATOM 1671 C C . THR A 1 204 ? -1.844 -21.020 -7.498 1.00 85.50 204 THR A C 1
ATOM 1673 O O . THR A 1 204 ? -1.144 -20.244 -6.884 1.00 85.50 204 THR A O 1
ATOM 1676 N N . ASP A 1 205 ? -2.528 -21.938 -6.819 1.00 79.38 205 ASP A N 1
ATOM 1677 C CA . ASP A 1 205 ? -2.608 -21.927 -5.334 1.00 79.38 205 ASP A CA 1
ATOM 1678 C C . ASP A 1 205 ? -1.338 -22.421 -4.582 1.00 79.38 205 ASP A C 1
ATOM 1680 O O . ASP A 1 205 ? -1.401 -22.914 -3.457 1.00 79.38 205 ASP A O 1
ATOM 1684 N N . ASN A 1 206 ? -0.150 -22.236 -5.160 1.00 85.19 206 ASN A N 1
ATOM 1685 C CA . ASN A 1 206 ? 1.136 -22.699 -4.622 1.00 85.19 206 ASN A CA 1
ATOM 1686 C C . ASN A 1 206 ? 1.728 -21.748 -3.560 1.00 85.19 206 ASN A C 1
ATOM 1688 O O . ASN A 1 206 ? 2.896 -21.374 -3.632 1.00 85.19 206 ASN A O 1
ATOM 1692 N N . PHE A 1 207 ? 0.923 -21.317 -2.593 1.00 88.94 207 PHE A N 1
ATOM 1693 C CA . PHE A 1 207 ? 1.389 -20.486 -1.480 1.00 88.94 207 PHE A CA 1
ATOM 1694 C C . PHE A 1 207 ? 2.198 -21.313 -0.474 1.00 88.94 207 PHE A C 1
ATOM 1696 O O . PHE A 1 207 ? 1.882 -22.477 -0.206 1.00 88.94 207 PHE A O 1
ATOM 1703 N N . LEU A 1 208 ? 3.230 -20.708 0.118 1.00 90.38 208 LEU A N 1
ATOM 1704 C CA . LEU A 1 208 ? 3.936 -21.322 1.239 1.00 90.38 208 LEU A CA 1
ATOM 1705 C C . LEU A 1 208 ? 2.983 -21.487 2.430 1.00 90.38 208 LEU A C 1
ATOM 1707 O O . LEU A 1 208 ? 2.163 -20.620 2.715 1.00 90.38 208 LEU A O 1
ATOM 1711 N N . LYS A 1 209 ? 3.120 -22.596 3.168 1.00 90.38 209 LYS A N 1
ATOM 1712 C CA . LYS A 1 209 ? 2.311 -22.843 4.377 1.00 90.38 209 LYS A CA 1
ATOM 1713 C C . LYS A 1 209 ? 2.585 -21.829 5.489 1.00 90.38 209 LYS A C 1
ATOM 1715 O O . LYS A 1 209 ? 1.689 -21.527 6.268 1.00 90.38 209 LYS A O 1
ATOM 1720 N N . THR A 1 210 ? 3.821 -21.343 5.556 1.00 91.81 210 THR A N 1
ATOM 1721 C CA . THR A 1 210 ? 4.280 -20.370 6.546 1.00 91.81 210 THR A CA 1
ATOM 1722 C C . THR A 1 210 ? 4.939 -19.209 5.808 1.00 91.81 210 THR A C 1
ATOM 1724 O O . THR A 1 210 ? 5.856 -19.466 5.020 1.00 91.81 210 THR A O 1
ATOM 1727 N N . PRO A 1 211 ? 4.517 -17.954 6.051 1.00 94.19 211 PRO A N 1
ATOM 1728 C CA . PRO A 1 211 ? 5.179 -16.785 5.490 1.00 94.19 211 PRO A CA 1
ATOM 1729 C C . PRO A 1 211 ? 6.664 -16.734 5.876 1.00 94.19 211 PRO A C 1
ATOM 1731 O O . PRO A 1 211 ? 7.022 -16.904 7.041 1.00 94.19 211 PRO A O 1
ATOM 1734 N N . GLN A 1 212 ? 7.527 -16.492 4.893 1.00 95.06 212 GLN A N 1
ATOM 1735 C CA . GLN A 1 212 ? 8.975 -16.350 5.070 1.00 95.06 212 GLN A CA 1
ATOM 1736 C C . GLN A 1 212 ? 9.378 -14.881 5.101 1.00 95.06 212 GLN A C 1
ATOM 1738 O O . GLN A 1 212 ? 8.634 -14.026 4.613 1.00 95.06 212 GLN A O 1
ATOM 1743 N N . ASN A 1 213 ? 10.548 -14.576 5.666 1.00 94.69 213 ASN A N 1
ATOM 1744 C CA . ASN A 1 213 ? 11.017 -13.199 5.722 1.00 94.69 213 ASN A CA 1
ATOM 1745 C C . ASN A 1 213 ? 11.233 -12.671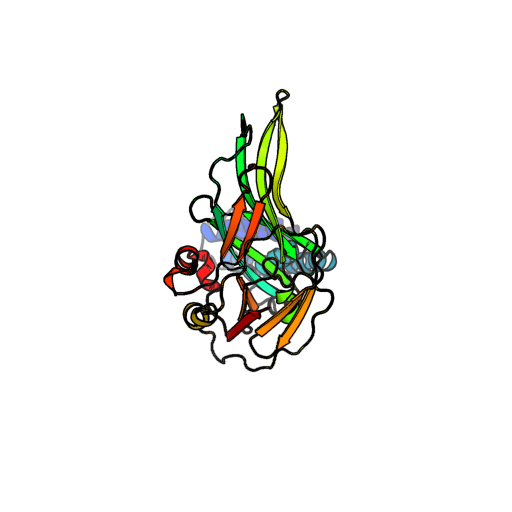 4.297 1.00 94.69 213 ASN A C 1
ATOM 1747 O O . ASN A 1 213 ? 11.673 -13.398 3.410 1.00 94.69 213 ASN A O 1
ATOM 1751 N N . VAL A 1 214 ? 10.959 -11.389 4.060 1.00 93.19 214 VAL A N 1
ATOM 1752 C CA . VAL A 1 214 ? 11.192 -10.768 2.750 1.00 93.19 214 VAL A CA 1
ATOM 1753 C C . VAL A 1 214 ? 12.625 -10.967 2.255 1.00 93.19 214 VAL A C 1
ATOM 1755 O O . VAL A 1 214 ? 12.804 -11.149 1.055 1.00 93.19 214 VAL A O 1
ATOM 1758 N N . LEU A 1 215 ? 13.621 -10.990 3.153 1.00 92.12 215 LEU A N 1
ATOM 1759 C CA . LEU A 1 215 ? 15.029 -11.252 2.837 1.00 92.12 215 LEU A CA 1
ATOM 1760 C C . LEU A 1 215 ? 15.241 -12.589 2.121 1.00 92.12 215 LEU A C 1
ATOM 1762 O O . LEU A 1 215 ? 16.059 -12.641 1.205 1.00 92.12 215 LEU A O 1
ATOM 1766 N N . ASP A 1 216 ? 14.467 -13.620 2.467 1.00 92.44 216 ASP A N 1
ATOM 1767 C CA . ASP A 1 216 ? 14.544 -14.944 1.837 1.00 92.44 216 ASP A CA 1
ATOM 1768 C C . ASP A 1 216 ? 14.074 -14.903 0.373 1.00 92.44 216 ASP A C 1
ATOM 1770 O O . ASP A 1 216 ? 14.501 -15.702 -0.460 1.00 92.44 216 ASP A O 1
ATOM 1774 N N . HIS A 1 217 ? 13.240 -13.917 0.032 1.00 91.81 217 HIS A N 1
ATOM 1775 C CA . HIS A 1 217 ? 12.687 -13.731 -1.308 1.00 91.81 217 HIS A CA 1
ATOM 1776 C C . HIS A 1 217 ? 13.490 -12.765 -2.181 1.00 91.81 217 HIS A C 1
ATOM 1778 O O . HIS A 1 217 ? 13.434 -12.856 -3.408 1.00 91.81 217 HIS A O 1
ATOM 1784 N N . ARG A 1 218 ? 14.254 -11.836 -1.591 1.00 90.69 218 ARG A N 1
ATOM 1785 C CA . ARG A 1 218 ? 14.955 -10.776 -2.344 1.00 90.69 218 ARG A CA 1
ATOM 1786 C C . ARG A 1 218 ? 15.964 -11.268 -3.391 1.00 90.69 218 ARG A C 1
ATOM 1788 O O . ARG A 1 218 ? 16.116 -10.550 -4.382 1.00 90.69 218 ARG A O 1
ATOM 1795 N N . PRO A 1 219 ? 16.585 -12.467 -3.300 1.00 90.81 219 PRO A N 1
ATOM 1796 C CA . PRO A 1 219 ? 17.394 -13.001 -4.398 1.00 90.81 219 PRO A CA 1
ATOM 1797 C C . PRO A 1 219 ? 16.669 -13.036 -5.755 1.00 90.81 219 PRO A C 1
ATOM 1799 O O . PRO A 1 219 ? 17.325 -12.934 -6.790 1.00 90.81 219 PRO A O 1
ATOM 1802 N N . VAL A 1 220 ? 15.327 -13.074 -5.780 1.00 87.75 220 VAL A N 1
ATOM 1803 C CA . VAL A 1 220 ? 14.521 -13.004 -7.014 1.00 87.75 220 VAL A CA 1
ATOM 1804 C C . VAL A 1 220 ? 14.748 -11.719 -7.823 1.00 87.75 220 VAL A C 1
ATOM 1806 O O . VAL A 1 220 ? 14.532 -11.709 -9.038 1.00 87.75 220 VAL A O 1
ATOM 1809 N N . LEU A 1 221 ? 15.177 -10.629 -7.178 1.00 88.31 221 LEU A N 1
ATOM 1810 C CA . LEU A 1 221 ? 15.453 -9.338 -7.816 1.00 88.31 221 LEU A CA 1
ATOM 1811 C C . LEU A 1 221 ? 16.757 -9.348 -8.621 1.00 88.31 221 LEU A C 1
ATOM 1813 O O . LEU A 1 221 ? 16.894 -8.561 -9.565 1.00 88.31 221 LEU A O 1
ATOM 1817 N N . ILE A 1 222 ? 17.696 -10.231 -8.267 1.00 90.62 222 ILE A N 1
ATOM 1818 C CA . ILE A 1 222 ? 19.013 -10.300 -8.896 1.00 90.62 222 ILE A CA 1
ATOM 1819 C C . ILE A 1 222 ? 18.865 -10.752 -10.352 1.00 90.62 222 ILE A C 1
ATOM 1821 O O . ILE A 1 222 ? 18.029 -11.591 -10.711 1.00 90.62 222 ILE A O 1
ATOM 1825 N N . SER A 1 223 ? 19.625 -10.112 -11.240 1.00 87.44 223 SER A N 1
ATOM 1826 C CA . SER A 1 223 ? 19.496 -10.332 -12.674 1.00 87.44 223 SER A CA 1
ATOM 1827 C C . SER A 1 223 ? 20.768 -10.015 -13.447 1.00 87.44 223 SER A C 1
ATOM 1829 O O . SER A 1 223 ? 21.280 -8.894 -13.411 1.00 87.44 223 SER A O 1
ATOM 1831 N N . ASP A 1 224 ? 21.171 -10.957 -14.298 1.00 84.81 224 ASP A N 1
ATOM 1832 C CA . ASP A 1 224 ? 22.296 -10.781 -15.224 1.00 84.81 224 ASP A CA 1
ATOM 1833 C C . ASP A 1 224 ? 21.923 -10.024 -16.507 1.00 84.81 224 ASP A C 1
ATOM 1835 O O . ASP A 1 224 ? 22.798 -9.546 -17.236 1.00 84.81 224 ASP A O 1
ATOM 1839 N N . LYS A 1 225 ? 20.628 -9.787 -16.748 1.00 85.19 225 LYS A N 1
ATOM 1840 C CA . LYS A 1 225 ? 20.164 -8.969 -17.879 1.00 85.19 225 LYS A CA 1
ATOM 1841 C C . LYS A 1 225 ? 20.747 -7.553 -17.840 1.00 85.19 225 LYS A C 1
ATOM 1843 O O . LYS A 1 225 ? 20.763 -6.898 -16.798 1.00 85.19 225 LYS A O 1
ATOM 1848 N N . ALA A 1 226 ? 21.190 -7.065 -18.997 1.00 81.50 226 ALA A N 1
ATOM 1849 C CA . ALA A 1 226 ? 21.652 -5.690 -19.146 1.00 81.50 226 ALA A CA 1
ATOM 1850 C C . ALA A 1 226 ? 20.550 -4.695 -18.747 1.00 81.50 226 ALA A C 1
ATOM 1852 O O . ALA A 1 226 ? 19.379 -4.875 -19.087 1.00 81.50 226 ALA A O 1
ATOM 1853 N N . ALA A 1 227 ? 20.933 -3.640 -18.025 1.00 81.00 227 ALA A N 1
ATOM 1854 C CA . ALA A 1 227 ? 20.015 -2.557 -17.706 1.00 81.00 227 ALA A CA 1
ATOM 1855 C C . ALA A 1 227 ? 19.598 -1.845 -18.996 1.00 81.00 227 ALA A C 1
ATOM 1857 O O . ALA A 1 227 ? 20.440 -1.531 -19.841 1.00 81.00 227 ALA A O 1
ATOM 1858 N N . LEU A 1 228 ? 18.307 -1.551 -19.128 1.00 85.75 228 LEU A N 1
ATOM 1859 C CA . LEU A 1 228 ? 17.824 -0.767 -20.256 1.00 85.75 228 LEU A CA 1
ATOM 1860 C C . LEU A 1 228 ? 18.400 0.655 -20.207 1.00 85.75 228 LEU A C 1
ATOM 1862 O O . LEU A 1 228 ? 18.642 1.225 -19.136 1.00 85.75 228 LEU A O 1
ATOM 1866 N N . ALA A 1 229 ? 18.582 1.249 -21.386 1.00 89.25 229 ALA A N 1
ATOM 1867 C CA . ALA A 1 229 ? 18.950 2.655 -21.504 1.00 89.25 229 ALA A CA 1
ATOM 1868 C C . ALA A 1 229 ? 17.875 3.551 -20.871 1.00 89.25 229 ALA A C 1
ATOM 1870 O O . ALA A 1 229 ? 16.691 3.199 -20.878 1.00 89.25 229 ALA A O 1
ATOM 1871 N N . THR A 1 230 ? 18.269 4.719 -20.361 1.00 91.56 230 THR A N 1
ATOM 1872 C CA . THR A 1 230 ? 17.304 5.725 -19.904 1.00 91.56 230 THR A CA 1
ATOM 1873 C C . THR A 1 230 ? 16.373 6.133 -21.041 1.00 91.56 230 THR A C 1
ATOM 1875 O O . THR A 1 230 ? 16.744 6.110 -22.215 1.00 91.56 230 THR A O 1
ATOM 1878 N N . TRP A 1 231 ? 15.142 6.496 -20.699 1.00 91.62 231 TRP A N 1
ATOM 1879 C CA . TRP A 1 231 ? 14.162 6.949 -21.678 1.00 91.62 231 TRP A CA 1
ATOM 1880 C C . TRP A 1 231 ? 13.284 8.056 -21.108 1.00 91.62 231 TRP A C 1
ATOM 1882 O O . TRP A 1 231 ? 13.191 8.238 -19.896 1.00 91.62 231 TRP A O 1
ATOM 1892 N N . GLN A 1 232 ? 12.661 8.821 -21.997 1.00 89.88 232 GLN A N 1
ATOM 1893 C CA . GLN A 1 232 ? 11.689 9.847 -21.636 1.00 89.88 232 GLN A CA 1
ATOM 1894 C C . GLN A 1 232 ? 10.293 9.267 -21.857 1.00 89.88 232 GLN A C 1
ATOM 1896 O O . GLN A 1 232 ? 9.968 8.937 -23.001 1.00 89.88 232 GLN A O 1
ATOM 1901 N N . PRO A 1 233 ? 9.474 9.110 -20.803 1.00 85.06 233 PRO A N 1
ATOM 1902 C CA . PRO A 1 233 ? 8.151 8.535 -20.968 1.00 85.06 233 PRO A CA 1
ATOM 1903 C C . PRO A 1 233 ? 7.280 9.370 -21.914 1.00 85.06 233 PRO A C 1
ATOM 1905 O O . PRO A 1 233 ? 7.213 10.596 -21.765 1.00 85.06 233 PRO A O 1
ATOM 1908 N N . PRO A 1 234 ? 6.607 8.739 -22.892 1.00 80.19 234 PRO A N 1
ATOM 1909 C CA . PRO A 1 234 ? 5.628 9.403 -23.728 1.00 80.19 234 PRO A CA 1
ATOM 1910 C C . PRO A 1 234 ? 4.404 9.774 -22.889 1.00 80.19 234 PRO A C 1
ATOM 1912 O O . PRO A 1 234 ? 4.211 9.304 -21.770 1.00 80.19 234 PRO A O 1
ATOM 1915 N N . ARG A 1 235 ? 3.532 10.610 -23.457 1.00 70.81 235 ARG A N 1
ATOM 1916 C CA . ARG A 1 235 ? 2.297 11.034 -22.779 1.00 70.81 235 ARG A CA 1
ATOM 1917 C C . ARG A 1 235 ? 1.313 9.890 -22.517 1.00 70.81 235 ARG A C 1
ATOM 1919 O O . ARG A 1 235 ? 0.457 10.062 -21.659 1.00 70.81 235 ARG A O 1
ATOM 1926 N N . LEU A 1 236 ? 1.394 8.805 -23.286 1.00 79.00 236 LEU A N 1
ATOM 1927 C CA . LEU A 1 236 ? 0.507 7.648 -23.213 1.00 79.00 236 LEU A CA 1
ATOM 1928 C C . LEU A 1 236 ? 1.354 6.380 -23.294 1.00 79.00 236 LEU A C 1
ATOM 1930 O O . LEU A 1 236 ? 2.183 6.249 -24.195 1.00 79.00 236 LEU A O 1
ATOM 1934 N N . VAL A 1 237 ? 1.134 5.463 -22.356 1.00 86.94 237 VAL A N 1
ATOM 1935 C CA . VAL A 1 237 ? 1.744 4.134 -22.342 1.00 86.94 237 VAL A CA 1
ATOM 1936 C C . VAL A 1 237 ? 0.610 3.122 -22.273 1.00 86.94 237 VAL A C 1
ATOM 1938 O O . VAL A 1 237 ? -0.145 3.115 -21.310 1.00 86.94 237 VAL A O 1
ATOM 1941 N N . SER A 1 238 ? 0.479 2.285 -23.297 1.00 91.50 238 SER A N 1
ATOM 1942 C CA . SER A 1 238 ? -0.415 1.129 -23.270 1.00 91.50 238 SER A CA 1
ATOM 1943 C C . SER A 1 238 ? 0.354 -0.105 -22.818 1.00 91.50 238 SER A C 1
ATOM 1945 O O . SER A 1 238 ? 1.494 -0.332 -23.247 1.00 91.50 238 SER A O 1
ATOM 1947 N N . TYR A 1 239 ? -0.267 -0.891 -21.943 1.00 95.81 239 TYR A N 1
ATOM 1948 C CA . TYR A 1 239 ? 0.299 -2.146 -21.479 1.00 95.81 239 TYR A CA 1
ATOM 1949 C C . TYR A 1 239 ? -0.777 -3.127 -21.016 1.00 95.81 239 TYR A C 1
ATOM 1951 O O . TYR A 1 239 ? -1.889 -2.731 -20.675 1.00 95.81 239 TYR A O 1
ATOM 1959 N N . GLU A 1 240 ? -0.401 -4.395 -20.972 1.00 97.38 240 GLU A N 1
ATOM 1960 C CA . GLU A 1 240 ? -1.165 -5.500 -20.401 1.00 97.38 240 GLU A CA 1
ATOM 1961 C C . GLU A 1 240 ? -0.316 -6.197 -19.334 1.00 97.38 240 GLU A C 1
ATOM 1963 O O . GLU A 1 240 ? 0.922 -6.144 -19.367 1.00 97.38 240 GLU A O 1
ATOM 1968 N N . LEU A 1 241 ? -0.984 -6.872 -18.401 1.00 97.75 241 LEU A N 1
ATOM 1969 C CA . LEU A 1 241 ? -0.352 -7.735 -17.410 1.00 97.75 241 LEU A CA 1
ATOM 1970 C C . LEU A 1 241 ? -0.765 -9.182 -17.655 1.00 97.75 241 LEU A C 1
ATOM 1972 O O . LEU A 1 241 ? -1.953 -9.494 -17.738 1.00 97.75 241 LEU A O 1
ATOM 1976 N N . ARG A 1 242 ? 0.215 -10.084 -17.726 1.00 97.50 242 ARG A N 1
ATOM 1977 C CA . ARG A 1 242 ? -0.033 -11.525 -17.833 1.00 97.50 242 ARG A CA 1
ATOM 1978 C C . ARG A 1 242 ? 0.665 -12.276 -16.711 1.00 97.50 242 ARG A C 1
ATOM 1980 O O . ARG A 1 242 ? 1.892 -12.277 -16.639 1.00 97.50 242 ARG A O 1
ATOM 1987 N N . PHE A 1 243 ? -0.121 -12.931 -15.869 1.00 96.50 243 PHE A N 1
ATOM 1988 C CA . PHE A 1 243 ? 0.365 -13.805 -14.808 1.00 96.50 243 PHE A CA 1
ATOM 1989 C C . PHE A 1 243 ? 0.805 -15.150 -15.390 1.00 96.50 243 PHE A C 1
ATOM 1991 O O . PHE A 1 243 ? 0.061 -15.782 -16.140 1.00 96.50 243 PHE A O 1
ATOM 1998 N N . ASP A 1 244 ? 2.022 -15.568 -15.052 1.00 94.00 244 ASP A N 1
ATOM 1999 C CA . ASP A 1 244 ? 2.638 -16.809 -15.520 1.00 94.00 244 ASP A CA 1
ATOM 2000 C C . ASP A 1 244 ? 3.580 -17.350 -14.434 1.00 94.00 244 ASP A C 1
ATOM 2002 O O . ASP A 1 244 ? 4.701 -16.859 -14.251 1.00 94.00 244 ASP A O 1
ATOM 2006 N N . GLY A 1 245 ? 3.081 -18.312 -13.652 1.00 91.81 245 GLY A N 1
ATOM 2007 C CA . GLY A 1 245 ? 3.769 -18.830 -12.468 1.00 91.81 245 GLY A CA 1
ATOM 2008 C C . GLY A 1 245 ? 4.041 -17.729 -11.437 1.00 91.81 245 GLY A C 1
ATOM 2009 O O . GLY A 1 245 ? 3.122 -17.037 -11.001 1.00 91.81 245 GLY A O 1
ATOM 2010 N N . ASP A 1 246 ? 5.313 -17.552 -11.083 1.00 92.81 246 ASP A N 1
ATOM 2011 C CA . ASP A 1 246 ? 5.787 -16.525 -10.139 1.00 92.81 246 ASP A CA 1
ATOM 2012 C C . ASP A 1 246 ? 6.241 -15.241 -10.852 1.00 92.81 246 ASP A C 1
ATOM 2014 O O . ASP A 1 246 ? 7.002 -14.425 -10.322 1.00 92.81 246 ASP A O 1
ATOM 2018 N N . THR A 1 247 ? 5.791 -15.050 -12.094 1.00 94.94 247 THR A N 1
ATOM 2019 C CA . THR A 1 247 ? 6.103 -13.864 -12.887 1.00 94.94 247 THR A CA 1
ATOM 2020 C C . THR A 1 247 ? 4.849 -13.154 -13.368 1.00 94.94 247 THR A C 1
ATOM 2022 O O . THR A 1 247 ? 3.811 -13.764 -13.627 1.00 94.94 247 THR A O 1
ATOM 2025 N N . ILE A 1 248 ? 4.963 -11.837 -13.505 1.00 97.12 248 ILE A N 1
ATOM 2026 C CA . ILE A 1 248 ? 3.961 -10.982 -14.133 1.00 97.12 248 ILE A CA 1
ATOM 2027 C C . ILE A 1 248 ? 4.635 -10.325 -15.334 1.00 97.12 248 ILE A C 1
ATOM 2029 O O . ILE A 1 248 ? 5.516 -9.477 -15.182 1.00 97.12 248 ILE A O 1
ATOM 2033 N N . LYS A 1 249 ? 4.251 -10.740 -16.540 1.00 97.00 249 LYS A N 1
ATOM 2034 C CA . LYS A 1 249 ? 4.756 -10.170 -17.791 1.00 97.00 249 LYS A CA 1
ATOM 2035 C C . LYS A 1 249 ? 4.066 -8.836 -18.066 1.00 97.00 249 LYS A C 1
ATOM 2037 O O . LYS A 1 249 ? 2.840 -8.781 -18.129 1.00 97.00 249 LYS A O 1
ATOM 2042 N N . ILE A 1 250 ? 4.860 -7.786 -18.249 1.00 96.75 250 ILE A N 1
ATOM 2043 C CA . ILE A 1 250 ? 4.439 -6.450 -18.668 1.00 96.75 250 ILE A CA 1
ATOM 2044 C C . ILE A 1 250 ? 4.586 -6.380 -20.184 1.00 96.75 250 ILE A C 1
ATOM 2046 O O . ILE A 1 250 ? 5.681 -6.176 -20.708 1.00 96.75 250 ILE A O 1
ATOM 2050 N N . ILE A 1 251 ? 3.473 -6.512 -20.895 1.00 96.88 251 ILE A N 1
ATOM 2051 C CA . ILE A 1 251 ? 3.456 -6.436 -22.355 1.00 96.88 251 ILE A CA 1
ATOM 2052 C C . ILE A 1 251 ? 3.111 -4.996 -22.719 1.00 96.88 251 ILE A C 1
ATOM 2054 O O . ILE A 1 251 ? 1.959 -4.594 -22.609 1.00 96.88 251 ILE A O 1
ATOM 2058 N N . SER A 1 252 ? 4.103 -4.191 -23.104 1.00 93.50 252 SER A N 1
ATOM 2059 C CA . SER A 1 252 ? 3.898 -2.772 -23.425 1.00 93.50 252 SER A CA 1
ATOM 2060 C C . SER A 1 252 ? 4.409 -2.404 -24.813 1.00 93.50 252 SER A C 1
ATOM 2062 O O . SER A 1 252 ? 5.442 -2.896 -25.273 1.00 93.50 252 SER A O 1
ATOM 2064 N N . ALA A 1 253 ? 3.720 -1.467 -25.470 1.00 89.62 253 ALA A N 1
ATOM 2065 C CA . ALA A 1 253 ? 4.112 -0.988 -26.799 1.00 89.62 253 ALA A CA 1
ATOM 2066 C C . ALA A 1 253 ? 5.510 -0.341 -26.803 1.00 89.62 253 ALA A C 1
ATOM 2068 O O . ALA A 1 253 ? 6.244 -0.414 -27.788 1.00 89.62 253 ALA A O 1
ATOM 2069 N N . SER A 1 254 ? 5.902 0.269 -25.682 1.00 88.44 254 SER A N 1
ATOM 2070 C CA . SER A 1 254 ? 7.217 0.882 -25.501 1.00 88.44 254 SER A CA 1
ATOM 2071 C C . SER A 1 254 ? 8.322 -0.123 -25.162 1.00 88.44 254 SER A C 1
ATOM 2073 O O . SER A 1 254 ? 9.490 0.265 -25.189 1.00 88.44 254 SER A O 1
ATOM 2075 N N . LYS A 1 255 ? 7.988 -1.389 -24.857 1.00 91.25 255 LYS A N 1
ATOM 2076 C CA . LYS A 1 255 ? 8.912 -2.391 -24.288 1.00 91.25 255 LYS A CA 1
ATOM 2077 C C . LYS A 1 255 ? 9.588 -1.866 -23.014 1.00 91.25 255 LYS A C 1
ATOM 2079 O O . LYS A 1 255 ? 10.799 -1.965 -22.836 1.00 91.25 255 LYS A O 1
ATOM 2084 N N . ARG A 1 256 ? 8.785 -1.202 -22.178 1.00 91.81 256 ARG A N 1
ATOM 2085 C CA . ARG A 1 256 ? 9.163 -0.559 -20.912 1.00 91.81 256 ARG A CA 1
ATOM 2086 C C . ARG A 1 256 ? 8.205 -0.959 -19.794 1.00 91.81 256 ARG A C 1
ATOM 2088 O O . ARG A 1 256 ? 7.097 -1.417 -20.052 1.00 91.81 256 ARG A O 1
ATOM 2095 N N . GLY A 1 257 ? 8.629 -0.769 -18.550 1.00 92.75 257 GLY A N 1
ATOM 2096 C CA . GLY A 1 257 ? 7.926 -1.278 -17.364 1.00 92.75 257 GLY A CA 1
ATOM 2097 C C . GLY A 1 257 ? 8.306 -0.560 -16.072 1.00 92.75 257 GLY A C 1
ATOM 2098 O O . GLY A 1 257 ? 7.926 -0.989 -14.990 1.00 92.75 257 GLY A O 1
ATOM 2099 N N . GLU A 1 258 ? 9.050 0.544 -16.173 1.00 94.81 258 GLU A N 1
ATOM 2100 C CA . GLU A 1 258 ? 9.460 1.379 -15.043 1.00 94.81 258 GLU A CA 1
ATOM 2101 C C . GLU A 1 258 ? 8.268 1.995 -14.295 1.00 94.81 258 GLU A C 1
ATOM 2103 O O . GLU A 1 258 ? 8.413 2.391 -13.144 1.00 94.81 258 GLU A O 1
ATOM 2108 N N . PHE A 1 259 ? 7.097 2.066 -14.935 1.00 95.00 259 PHE A N 1
ATOM 2109 C CA . PHE A 1 259 ? 5.854 2.534 -14.324 1.00 95.00 259 PHE A CA 1
ATOM 2110 C C . PHE A 1 259 ? 5.169 1.478 -13.447 1.00 95.00 259 PHE A C 1
ATOM 2112 O O . PHE A 1 259 ? 4.436 1.859 -12.546 1.00 95.00 259 PHE A O 1
ATOM 2119 N N . ALA A 1 260 ? 5.367 0.182 -13.690 1.00 96.31 260 ALA A N 1
ATOM 2120 C CA . ALA A 1 260 ? 4.767 -0.902 -12.904 1.00 96.31 260 ALA A CA 1
ATOM 2121 C C . ALA A 1 260 ? 5.697 -1.298 -11.742 1.00 96.31 260 ALA A C 1
ATOM 2123 O O . ALA A 1 260 ? 6.859 -0.891 -11.760 1.00 96.31 260 ALA A O 1
ATOM 2124 N N . PRO A 1 261 ? 5.265 -2.090 -10.750 1.00 97.06 261 PRO A N 1
ATOM 2125 C CA . PRO A 1 261 ? 6.153 -2.585 -9.702 1.00 97.06 261 PRO A CA 1
ATOM 2126 C C . PRO A 1 261 ? 7.306 -3.426 -10.278 1.00 97.06 261 PRO A C 1
ATOM 2128 O O . PRO A 1 261 ? 7.289 -3.851 -11.434 1.00 97.06 261 PRO A O 1
ATOM 2131 N N . ALA A 1 262 ? 8.347 -3.641 -9.482 1.00 95.88 262 ALA A N 1
ATOM 2132 C CA . ALA A 1 262 ? 9.365 -4.653 -9.743 1.00 95.88 262 ALA A CA 1
ATOM 2133 C C . ALA A 1 262 ? 8.937 -6.007 -9.164 1.00 95.88 262 ALA A C 1
ATOM 2135 O O . ALA A 1 262 ? 9.162 -7.042 -9.795 1.00 95.88 262 ALA A O 1
ATOM 2136 N N . VAL A 1 263 ? 8.311 -5.997 -7.984 1.00 96.75 263 VAL A N 1
ATOM 2137 C CA . VAL A 1 263 ? 7.854 -7.199 -7.284 1.00 96.75 263 VAL A CA 1
ATOM 2138 C C . VAL A 1 263 ? 6.533 -6.934 -6.564 1.00 96.75 263 VAL A C 1
ATOM 2140 O O . VAL A 1 263 ? 6.3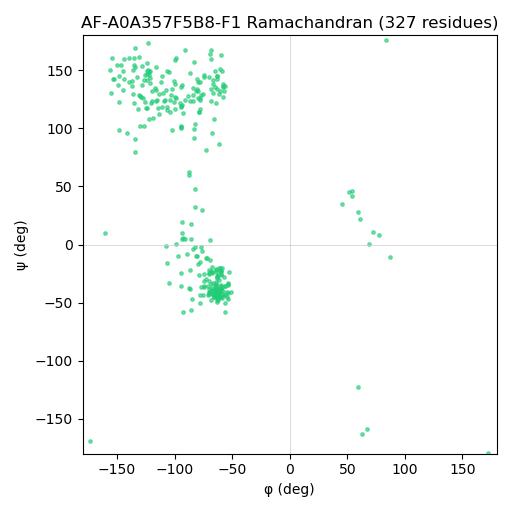30 -5.860 -5.997 1.00 96.75 263 VAL A O 1
ATOM 2143 N N . LEU A 1 264 ? 5.651 -7.933 -6.575 1.00 97.12 264 LEU A N 1
ATOM 2144 C CA . LEU A 1 264 ? 4.482 -8.025 -5.705 1.00 97.12 264 LEU A CA 1
ATOM 2145 C C . LEU A 1 264 ? 4.703 -9.163 -4.710 1.00 97.12 264 LEU A C 1
ATOM 2147 O O . LEU A 1 264 ? 4.815 -10.321 -5.105 1.00 97.12 264 LEU A O 1
ATOM 2151 N N . TYR A 1 265 ? 4.731 -8.835 -3.427 1.00 96.62 265 TYR A N 1
ATOM 2152 C CA . TYR A 1 265 ? 4.742 -9.806 -2.344 1.00 96.62 265 TYR A CA 1
ATOM 2153 C C . TYR A 1 265 ? 3.336 -9.949 -1.768 1.00 96.62 265 TYR A C 1
ATOM 2155 O O . TYR A 1 265 ? 2.660 -8.940 -1.558 1.00 96.62 265 TYR A O 1
ATOM 2163 N N . LEU A 1 266 ? 2.913 -11.178 -1.483 1.00 95.88 266 LEU A N 1
ATOM 2164 C CA . LEU A 1 266 ? 1.635 -11.490 -0.855 1.00 95.88 266 LEU A CA 1
ATOM 2165 C C . LEU A 1 266 ? 1.854 -12.263 0.444 1.00 95.88 266 LEU A C 1
ATOM 2167 O O . LEU A 1 266 ? 2.757 -13.089 0.559 1.00 95.88 266 LEU A O 1
ATOM 2171 N N . ASN A 1 267 ? 1.003 -11.966 1.414 1.00 95.19 267 ASN A N 1
ATOM 2172 C CA . ASN A 1 267 ? 0.772 -12.735 2.620 1.00 95.19 267 ASN A CA 1
ATOM 2173 C C . ASN A 1 267 ? -0.743 -12.909 2.726 1.00 95.19 267 ASN A C 1
ATOM 2175 O O . ASN A 1 267 ? -1.472 -11.967 3.053 1.00 95.19 267 ASN A O 1
ATOM 2179 N N . LYS A 1 268 ? -1.218 -14.100 2.363 1.00 90.50 268 LYS A N 1
ATOM 2180 C CA . LYS A 1 268 ? -2.647 -14.406 2.284 1.00 90.50 268 LYS A CA 1
ATOM 2181 C C . LYS A 1 268 ? -3.259 -14.578 3.673 1.00 90.50 268 LYS A C 1
ATOM 2183 O O . LYS A 1 268 ? -4.429 -14.246 3.833 1.00 90.50 268 LYS A O 1
ATOM 2188 N N . SER A 1 269 ? -2.496 -15.065 4.658 1.00 89.44 269 SER A N 1
ATOM 2189 C CA . SER A 1 269 ? -3.001 -15.277 6.023 1.00 89.44 269 SER A CA 1
ATOM 2190 C C . SER A 1 269 ? -3.309 -13.966 6.743 1.00 89.44 269 SER A C 1
ATOM 2192 O O . SER A 1 269 ? -4.334 -13.866 7.408 1.00 89.44 269 SER A O 1
ATOM 2194 N N . ASP A 1 270 ? -2.455 -12.957 6.563 1.00 90.69 270 ASP A N 1
ATOM 2195 C CA . ASP A 1 270 ? -2.586 -11.657 7.230 1.00 90.69 270 ASP A CA 1
ATOM 2196 C C . ASP A 1 270 ? -3.230 -10.591 6.330 1.00 90.69 270 ASP A C 1
ATOM 2198 O O . ASP A 1 270 ? -3.351 -9.437 6.742 1.00 90.69 270 ASP A O 1
ATOM 2202 N N . LEU A 1 271 ? -3.592 -10.950 5.090 1.00 92.56 271 LEU A N 1
ATOM 2203 C CA . LEU A 1 271 ? -4.091 -10.036 4.054 1.00 92.56 271 LEU A CA 1
ATOM 2204 C C . LEU A 1 271 ? -3.167 -8.825 3.865 1.00 92.56 271 LEU A C 1
ATOM 2206 O O . LEU A 1 271 ? -3.599 -7.674 3.776 1.00 92.56 271 LEU A O 1
ATOM 2210 N N . ARG A 1 272 ? -1.858 -9.082 3.808 1.00 95.19 272 ARG A N 1
ATOM 2211 C CA . ARG A 1 272 ? -0.831 -8.058 3.590 1.00 95.19 272 ARG A CA 1
ATOM 2212 C C . ARG A 1 272 ? -0.184 -8.234 2.235 1.00 95.19 272 ARG A C 1
ATOM 2214 O O . ARG A 1 272 ? 0.150 -9.342 1.830 1.00 95.19 272 ARG A O 1
ATOM 2221 N N . ALA A 1 273 ? 0.067 -7.129 1.558 1.00 96.38 273 ALA A N 1
ATOM 2222 C CA . ALA A 1 273 ? 0.806 -7.123 0.312 1.00 96.38 273 ALA A CA 1
ATOM 2223 C C . ALA A 1 273 ? 1.849 -6.009 0.301 1.00 96.38 273 ALA A C 1
ATOM 2225 O O . ALA A 1 273 ? 1.691 -4.979 0.959 1.00 96.38 273 ALA A O 1
ATOM 2226 N N . ASN A 1 274 ? 2.918 -6.219 -0.461 1.00 97.62 274 ASN A N 1
ATOM 2227 C CA . ASN A 1 274 ? 3.899 -5.179 -0.738 1.00 97.62 274 ASN A CA 1
ATOM 2228 C C . ASN A 1 274 ? 4.163 -5.060 -2.229 1.00 97.62 274 ASN A C 1
ATOM 2230 O O . ASN A 1 274 ? 4.487 -6.039 -2.899 1.00 97.62 274 ASN A O 1
ATOM 2234 N N . LEU A 1 275 ? 4.026 -3.835 -2.715 1.00 97.75 275 LEU A N 1
ATOM 2235 C CA . LEU A 1 275 ? 4.347 -3.424 -4.067 1.00 97.75 275 LEU A CA 1
ATOM 2236 C C . LEU A 1 275 ? 5.687 -2.696 -4.027 1.00 97.75 275 LEU A C 1
ATOM 2238 O O . LEU A 1 275 ? 5.760 -1.509 -3.700 1.00 97.75 275 LEU A O 1
ATOM 2242 N N . ASP A 1 276 ? 6.749 -3.420 -4.358 1.00 97.19 276 ASP A N 1
ATOM 2243 C CA . ASP A 1 276 ? 8.105 -2.885 -4.415 1.00 97.19 276 ASP A CA 1
ATOM 2244 C C . ASP A 1 276 ? 8.389 -2.425 -5.850 1.00 97.19 276 ASP A C 1
ATOM 2246 O O . ASP A 1 276 ? 8.438 -3.231 -6.780 1.00 97.19 276 ASP A O 1
ATOM 2250 N N . PHE A 1 277 ? 8.551 -1.117 -6.052 1.00 97.25 277 PHE A N 1
ATOM 2251 C CA . PHE A 1 277 ? 8.843 -0.497 -7.351 1.00 97.25 277 PHE A CA 1
ATOM 2252 C C . PHE A 1 277 ? 10.332 -0.539 -7.732 1.00 97.25 277 PHE A C 1
ATOM 2254 O O . PHE A 1 277 ? 10.716 -0.108 -8.831 1.00 97.25 277 PHE A O 1
ATOM 2261 N N . GLY A 1 278 ? 11.170 -1.084 -6.852 1.00 95.44 278 GLY A N 1
ATOM 2262 C CA . GLY A 1 278 ? 12.612 -1.140 -6.979 1.00 95.44 278 GLY A CA 1
ATOM 2263 C C . GLY A 1 278 ? 13.265 0.241 -6.910 1.00 95.44 278 GLY A C 1
ATOM 2264 O O . GLY A 1 278 ? 12.693 1.221 -6.421 1.00 95.44 278 GLY A O 1
ATOM 2265 N N . VAL A 1 279 ? 14.480 0.338 -7.451 1.00 95.88 279 VAL A N 1
ATOM 2266 C CA . VAL A 1 279 ? 15.191 1.616 -7.587 1.00 95.88 279 VAL A CA 1
ATOM 2267 C C . VAL A 1 279 ? 14.946 2.226 -8.969 1.00 95.88 279 VAL A C 1
ATOM 2269 O O . VAL A 1 279 ? 15.340 1.666 -9.996 1.00 95.88 279 VAL A O 1
ATOM 2272 N N . SER A 1 280 ? 14.336 3.407 -9.000 1.00 96.06 280 SER A N 1
ATOM 2273 C CA . SER A 1 280 ? 14.200 4.245 -10.192 1.00 96.06 280 SER A CA 1
ATOM 2274 C C . SER A 1 280 ? 15.343 5.252 -10.263 1.00 96.06 280 SER A C 1
ATOM 2276 O O . SER A 1 280 ? 15.493 6.091 -9.379 1.00 96.06 280 SER A O 1
ATOM 2278 N N . LYS A 1 281 ? 16.130 5.201 -11.339 1.00 95.62 281 LYS A N 1
ATOM 2279 C CA . LYS A 1 281 ? 17.168 6.192 -11.636 1.00 95.62 281 LYS A CA 1
ATOM 2280 C C . LYS A 1 281 ? 16.610 7.253 -12.565 1.00 95.62 281 LYS A C 1
ATOM 2282 O O . LYS A 1 281 ? 16.203 6.943 -13.687 1.00 95.62 281 LYS A O 1
ATOM 2287 N N . LEU A 1 282 ? 16.604 8.491 -12.097 1.00 95.12 282 LEU A N 1
ATOM 2288 C CA . LEU A 1 282 ? 16.143 9.658 -12.827 1.00 95.12 282 LEU A CA 1
ATOM 2289 C C . LEU A 1 282 ? 17.361 10.474 -13.236 1.00 95.12 282 LEU A C 1
ATOM 2291 O O . LEU A 1 282 ? 18.093 10.964 -12.384 1.00 95.12 282 LEU A O 1
ATOM 2295 N N . LYS A 1 283 ? 17.556 10.641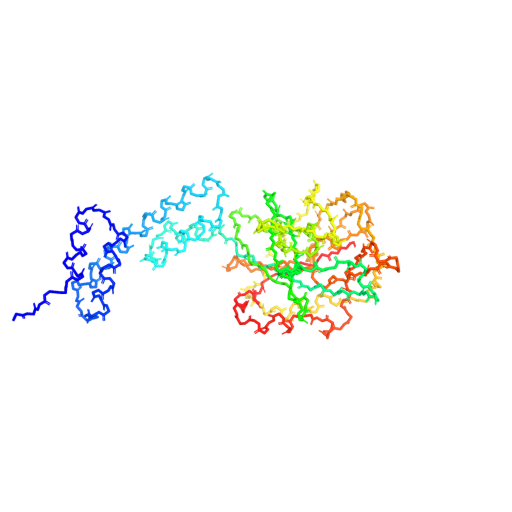 -14.541 1.00 93.25 283 LYS A N 1
ATOM 2296 C CA . LYS A 1 283 ? 18.667 11.408 -15.098 1.00 93.25 283 LYS A CA 1
ATOM 2297 C C . LYS A 1 283 ? 18.146 12.624 -15.837 1.00 93.25 283 LYS A C 1
ATOM 2299 O O . LYS A 1 283 ? 17.336 12.482 -16.759 1.00 93.25 283 LYS A O 1
ATOM 2304 N N . MET A 1 284 ? 18.625 13.798 -15.452 1.00 89.00 284 MET A N 1
ATOM 2305 C CA . MET A 1 284 ? 18.353 15.032 -16.177 1.00 89.00 284 MET A CA 1
ATOM 2306 C C . MET A 1 284 ? 19.276 15.133 -17.396 1.00 89.00 284 MET A C 1
ATOM 2308 O O . MET A 1 284 ? 20.443 14.745 -17.335 1.00 89.00 284 MET A O 1
ATOM 2312 N N . ASP A 1 285 ? 18.751 15.608 -18.523 1.00 84.44 285 ASP A N 1
ATOM 2313 C CA . ASP A 1 285 ? 19.567 15.857 -19.708 1.00 84.44 285 ASP A CA 1
ATOM 2314 C C . ASP A 1 285 ? 20.529 17.042 -19.511 1.00 84.44 285 ASP A C 1
ATOM 2316 O O . ASP A 1 285 ? 20.363 17.861 -18.606 1.00 84.44 285 ASP A O 1
ATOM 2320 N N . ALA A 1 286 ? 21.539 17.153 -20.381 1.00 79.00 286 ALA A N 1
ATOM 2321 C CA . ALA A 1 286 ? 22.550 18.213 -20.304 1.00 79.00 286 ALA A CA 1
ATOM 2322 C C . ALA A 1 286 ? 21.955 19.631 -20.429 1.00 79.00 286 ALA A C 1
ATOM 2324 O O . ALA A 1 286 ? 22.578 20.604 -20.014 1.00 79.00 286 ALA A O 1
ATOM 2325 N N . SER A 1 287 ? 20.745 19.752 -20.990 1.00 76.50 287 SER A N 1
ATOM 2326 C CA . SER A 1 287 ? 20.030 21.027 -21.110 1.00 76.50 287 SER A CA 1
ATOM 2327 C C . SER A 1 287 ? 19.368 21.473 -19.801 1.00 76.50 287 SER A C 1
ATOM 2329 O O . SER A 1 287 ? 18.953 22.625 -19.683 1.00 76.50 287 SER A O 1
ATOM 2331 N N . GLY A 1 288 ? 19.244 20.565 -18.826 1.00 74.12 288 GLY A N 1
ATOM 2332 C CA . GLY A 1 288 ? 18.570 20.796 -17.552 1.00 74.12 288 GLY A CA 1
ATOM 2333 C C . GLY A 1 288 ? 17.042 20.872 -17.647 1.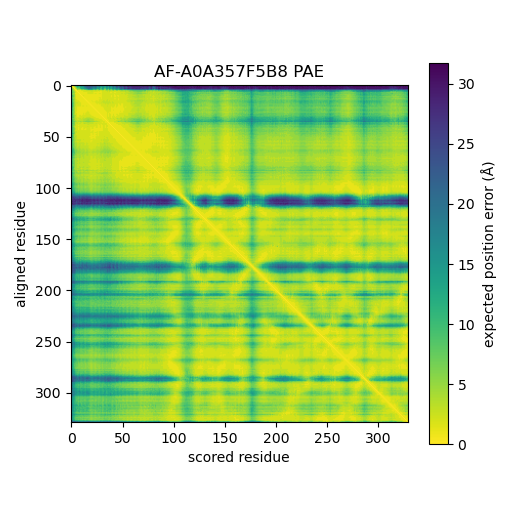00 74.12 288 GLY A C 1
ATOM 2334 O O . GLY A 1 288 ? 16.379 21.274 -16.688 1.00 74.12 288 GLY A O 1
ATOM 2335 N N . GLN A 1 289 ? 16.461 20.512 -18.797 1.00 76.19 289 GLN A N 1
ATOM 2336 C CA . GLN A 1 289 ? 15.032 20.703 -19.065 1.00 76.19 289 GLN A CA 1
ATOM 2337 C C . GLN A 1 289 ? 14.224 19.415 -18.986 1.00 76.19 289 GLN A C 1
ATOM 2339 O O . GLN A 1 289 ? 13.053 19.462 -18.599 1.00 76.19 289 GLN A O 1
ATOM 2344 N N . LYS A 1 290 ? 14.808 18.270 -19.356 1.00 84.62 290 LYS A N 1
ATOM 2345 C CA . LYS A 1 290 ? 14.067 17.008 -19.434 1.00 84.62 290 LYS A CA 1
ATOM 2346 C C . LYS A 1 290 ? 14.672 15.957 -18.528 1.00 84.62 290 LYS A C 1
ATOM 2348 O O . LYS A 1 290 ? 15.885 15.777 -18.471 1.00 84.62 290 LYS A O 1
ATOM 2353 N N . TRP A 1 291 ? 13.793 15.213 -17.872 1.00 91.62 291 TRP A N 1
ATOM 2354 C CA . TRP A 1 291 ? 14.158 14.049 -17.083 1.00 91.62 291 TRP A CA 1
ATOM 2355 C C . TRP A 1 291 ? 13.883 12.777 -17.869 1.00 91.62 291 TRP A C 1
ATOM 2357 O O . TRP A 1 291 ? 12.873 12.646 -18.560 1.00 91.62 291 TRP A O 1
ATOM 2367 N N . SER A 1 292 ? 14.798 11.832 -17.737 1.00 93.25 292 SER A N 1
ATOM 2368 C CA . SER A 1 292 ? 14.677 10.467 -18.225 1.00 93.25 292 SER A CA 1
ATOM 2369 C C . SER A 1 292 ? 14.685 9.504 -17.044 1.00 93.25 292 SER A C 1
ATOM 2371 O O . SER A 1 292 ? 15.244 9.817 -15.995 1.00 93.25 292 SER A O 1
ATOM 2373 N N . ILE A 1 293 ? 14.058 8.345 -17.202 1.00 95.44 293 ILE A N 1
ATOM 2374 C CA . ILE A 1 293 ? 13.954 7.311 -16.173 1.00 95.44 293 ILE A CA 1
ATOM 2375 C C . ILE A 1 293 ? 14.516 5.989 -16.692 1.00 95.44 293 ILE A C 1
ATOM 2377 O O . ILE A 1 293 ? 14.463 5.704 -17.888 1.00 95.44 293 ILE A O 1
ATOM 2381 N N . ARG A 1 294 ? 15.056 5.178 -15.785 1.00 94.81 294 ARG A N 1
ATOM 2382 C CA . ARG A 1 294 ? 15.247 3.732 -15.953 1.00 94.81 294 ARG A CA 1
ATOM 2383 C C . ARG A 1 294 ? 15.093 3.034 -14.605 1.00 94.81 294 ARG A C 1
ATOM 2385 O O . ARG A 1 294 ? 15.384 3.634 -13.570 1.00 94.81 294 ARG A O 1
ATOM 2392 N N . ARG A 1 295 ? 14.724 1.755 -14.609 1.00 94.00 295 ARG A N 1
ATOM 2393 C CA . ARG A 1 295 ? 14.837 0.898 -13.421 1.00 94.00 295 ARG A CA 1
ATOM 2394 C C . ARG A 1 295 ? 16.276 0.400 -13.288 1.00 94.00 295 ARG A C 1
ATOM 2396 O O . ARG A 1 295 ? 16.876 -0.026 -14.275 1.00 94.00 295 ARG A O 1
ATOM 2403 N N . LYS A 1 296 ? 16.845 0.474 -12.083 1.00 92.88 296 LYS A N 1
ATOM 2404 C CA . LYS A 1 296 ? 18.137 -0.145 -11.764 1.00 92.88 296 LYS A CA 1
ATOM 2405 C C . LYS A 1 296 ? 17.971 -1.666 -11.799 1.00 92.88 296 LYS A C 1
ATOM 2407 O O . LYS A 1 296 ? 17.024 -2.198 -11.226 1.00 92.88 296 LYS A O 1
ATOM 2412 N N . THR A 1 297 ? 18.901 -2.354 -12.448 1.00 90.62 297 THR A N 1
ATOM 2413 C CA . THR A 1 297 ? 19.023 -3.810 -12.330 1.00 90.62 297 THR A CA 1
ATOM 2414 C C . THR A 1 297 ? 19.836 -4.127 -11.084 1.00 90.62 297 THR A C 1
ATOM 2416 O O . THR A 1 297 ? 20.924 -3.578 -10.924 1.00 90.62 297 THR A O 1
ATOM 2419 N N . TYR A 1 298 ? 19.320 -5.007 -10.231 1.00 90.62 298 TYR A N 1
ATOM 2420 C CA . TYR A 1 298 ? 20.022 -5.493 -9.049 1.00 90.62 298 TYR A CA 1
ATOM 2421 C C . TYR A 1 298 ? 21.021 -6.552 -9.515 1.00 90.62 298 TYR A C 1
ATOM 2423 O O . TYR A 1 298 ? 20.625 -7.578 -10.075 1.00 90.62 298 TYR A O 1
ATOM 2431 N N . ARG A 1 299 ? 22.317 -6.268 -9.379 1.00 89.12 299 ARG A N 1
ATOM 2432 C CA . ARG A 1 299 ? 23.399 -7.197 -9.732 1.00 89.12 299 ARG A CA 1
ATOM 2433 C C . ARG A 1 299 ? 23.850 -7.993 -8.520 1.00 89.12 299 ARG A C 1
ATOM 2435 O O . ARG A 1 299 ? 24.170 -9.167 -8.648 1.00 89.12 299 ARG A O 1
ATOM 2442 N N . THR A 1 300 ? 23.848 -7.355 -7.358 1.00 87.38 300 THR A N 1
ATOM 2443 C CA . THR A 1 300 ? 24.231 -7.954 -6.079 1.00 87.38 300 THR A CA 1
ATOM 2444 C C . THR A 1 300 ? 23.216 -7.584 -4.999 1.00 87.38 300 THR A C 1
ATOM 2446 O O . THR A 1 300 ? 22.371 -6.710 -5.198 1.00 87.38 300 THR A O 1
ATOM 2449 N N . ALA A 1 301 ? 23.303 -8.232 -3.836 1.00 83.88 301 ALA A N 1
ATOM 2450 C CA . ALA A 1 301 ? 22.483 -7.876 -2.677 1.00 83.88 301 ALA A CA 1
ATOM 2451 C C . ALA A 1 301 ? 22.756 -6.443 -2.169 1.00 83.88 301 ALA A C 1
ATOM 2453 O O . ALA A 1 301 ? 21.871 -5.811 -1.607 1.00 83.88 301 ALA A O 1
ATOM 2454 N N . GLU A 1 302 ? 23.954 -5.902 -2.411 1.00 84.00 302 GLU A N 1
ATOM 2455 C CA . GLU A 1 302 ? 24.337 -4.535 -2.023 1.00 84.00 302 GLU A CA 1
ATOM 2456 C C . GLU A 1 302 ? 23.612 -3.458 -2.841 1.00 84.00 302 GLU A C 1
ATOM 2458 O O . GLU A 1 302 ? 23.476 -2.317 -2.403 1.00 84.00 302 GLU A O 1
ATOM 2463 N N . ASP A 1 303 ? 23.113 -3.810 -4.030 1.00 84.50 303 ASP A N 1
ATOM 2464 C CA . ASP A 1 303 ? 22.294 -2.900 -4.826 1.00 84.50 303 ASP A CA 1
ATOM 2465 C C . ASP A 1 303 ? 20.919 -2.639 -4.207 1.00 84.50 303 ASP A C 1
ATOM 2467 O O . ASP A 1 303 ? 20.224 -1.715 -4.656 1.00 84.50 303 ASP A O 1
ATOM 2471 N N . ASP A 1 304 ? 20.532 -3.452 -3.222 1.00 91.31 304 ASP A N 1
ATOM 2472 C CA . ASP A 1 304 ? 19.215 -3.459 -2.626 1.00 91.31 304 ASP A CA 1
ATOM 2473 C C . ASP A 1 304 ? 19.053 -2.419 -1.522 1.00 91.31 304 ASP A C 1
ATOM 2475 O O . ASP A 1 304 ? 19.759 -2.399 -0.516 1.00 91.31 304 ASP A O 1
ATOM 2479 N N . TYR A 1 305 ? 18.056 -1.552 -1.692 1.00 94.62 305 TYR A N 1
ATOM 2480 C CA . TYR A 1 305 ? 17.744 -0.512 -0.719 1.00 94.62 305 TYR A CA 1
ATOM 2481 C C . TYR A 1 305 ? 17.019 -1.052 0.522 1.00 94.62 305 TYR A C 1
ATOM 2483 O O . TYR A 1 305 ? 16.774 -0.285 1.458 1.00 94.62 305 TYR A O 1
ATOM 2491 N N . PHE A 1 306 ? 16.664 -2.341 0.540 1.00 93.62 306 PHE A N 1
ATOM 2492 C CA . PHE A 1 306 ? 15.870 -2.945 1.602 1.00 93.62 306 PHE A CA 1
ATOM 2493 C C . PHE A 1 306 ? 16.443 -2.739 3.001 1.00 93.62 306 PHE A C 1
ATOM 2495 O O . PHE A 1 306 ? 15.677 -2.415 3.896 1.00 93.62 306 PHE A O 1
ATOM 2502 N N . TYR A 1 307 ? 17.760 -2.835 3.198 1.00 91.25 307 TYR A N 1
ATOM 2503 C CA . TYR A 1 307 ? 18.361 -2.603 4.519 1.00 91.25 307 TYR A CA 1
ATOM 2504 C C . TYR A 1 307 ? 18.090 -1.188 5.052 1.00 91.25 307 TYR A C 1
ATOM 2506 O O . TYR A 1 307 ? 17.870 -0.992 6.247 1.00 91.25 307 TYR A O 1
ATOM 2514 N N . GLY A 1 308 ? 18.043 -0.196 4.156 1.00 92.44 308 GLY A N 1
ATOM 2515 C CA . GLY A 1 308 ? 17.622 1.159 4.502 1.00 92.44 308 GLY A CA 1
ATOM 2516 C C . GLY A 1 308 ? 16.136 1.222 4.859 1.00 92.44 308 GLY A C 1
ATOM 2517 O O . GLY A 1 308 ? 15.769 1.848 5.849 1.00 92.44 308 GLY A O 1
ATOM 2518 N N . LEU A 1 309 ? 15.281 0.535 4.096 1.00 93.81 309 LEU A N 1
ATOM 2519 C CA . LEU A 1 309 ? 13.839 0.456 4.359 1.00 93.81 309 LEU A CA 1
ATOM 2520 C C . LEU A 1 309 ? 13.527 -0.256 5.689 1.00 93.81 309 LEU A C 1
ATOM 2522 O O . LEU A 1 309 ? 12.689 0.219 6.454 1.00 93.81 309 LEU A O 1
ATOM 2526 N N . SER A 1 310 ? 14.210 -1.363 5.982 1.00 92.75 310 SER A N 1
ATOM 2527 C CA . SER A 1 310 ? 13.976 -2.202 7.162 1.00 92.75 310 SER A CA 1
ATOM 2528 C C . SER A 1 310 ? 14.444 -1.567 8.467 1.00 92.75 310 SER A C 1
ATOM 2530 O O . SER A 1 310 ? 14.100 -2.053 9.539 1.00 92.75 310 SER A O 1
ATOM 2532 N N . SER A 1 311 ? 15.207 -0.472 8.400 1.00 91.38 311 SER A N 1
ATOM 2533 C CA . SER A 1 311 ? 15.533 0.332 9.583 1.00 91.38 311 SER A CA 1
ATOM 2534 C C . SER A 1 311 ? 14.291 0.978 10.215 1.00 91.38 311 SER A C 1
ATOM 2536 O O . SER A 1 311 ? 14.293 1.298 11.404 1.00 91.38 311 SER A O 1
ATOM 2538 N N . ASN A 1 312 ? 13.202 1.131 9.451 1.00 90.12 312 ASN A N 1
ATOM 2539 C CA . ASN A 1 312 ? 11.937 1.621 9.973 1.00 90.12 312 ASN A CA 1
ATOM 2540 C C . ASN A 1 312 ? 11.133 0.485 10.628 1.00 90.12 312 ASN A C 1
ATOM 2542 O O . ASN A 1 312 ? 10.408 -0.256 9.962 1.00 90.12 312 ASN A O 1
ATOM 2546 N N . LEU A 1 313 ? 11.200 0.415 11.960 1.00 85.50 313 LEU A N 1
ATOM 2547 C CA . LEU A 1 313 ? 10.549 -0.620 12.772 1.00 85.50 313 LEU A CA 1
ATOM 2548 C C . LEU A 1 313 ? 9.028 -0.714 12.572 1.00 85.50 313 LEU A C 1
ATOM 2550 O O . LEU A 1 313 ? 8.461 -1.797 12.720 1.00 85.50 313 LEU A O 1
ATOM 2554 N N . SER A 1 314 ? 8.358 0.385 12.203 1.00 87.81 314 SER A N 1
ATOM 2555 C CA . SER A 1 314 ? 6.907 0.376 11.948 1.00 87.81 314 SER A CA 1
ATOM 2556 C C . SER A 1 314 ? 6.513 -0.510 10.758 1.00 87.81 314 SER A C 1
ATOM 2558 O O . SER A 1 314 ? 5.376 -0.976 10.681 1.00 87.81 314 SER A O 1
ATOM 2560 N N . LEU A 1 315 ? 7.461 -0.792 9.857 1.00 91.38 315 LEU A N 1
ATOM 2561 C CA . LEU A 1 315 ? 7.233 -1.585 8.653 1.00 91.38 315 LEU A CA 1
ATOM 2562 C C . LEU A 1 315 ? 7.447 -3.087 8.862 1.00 91.38 315 LEU A C 1
ATOM 2564 O O . LEU A 1 315 ? 7.075 -3.866 7.988 1.00 91.38 315 LEU A O 1
ATOM 2568 N N . ASN A 1 316 ? 7.971 -3.516 10.017 1.00 88.75 316 ASN A N 1
ATOM 2569 C CA . ASN A 1 316 ? 8.310 -4.921 10.282 1.00 88.75 316 ASN A CA 1
ATOM 2570 C C . ASN A 1 316 ? 7.140 -5.885 10.041 1.00 88.75 316 ASN A C 1
ATOM 2572 O O . ASN A 1 316 ? 7.346 -6.997 9.560 1.00 88.75 316 ASN A O 1
ATOM 2576 N N . ARG A 1 317 ? 5.903 -5.438 10.300 1.00 87.81 317 ARG A N 1
ATOM 2577 C CA . ARG A 1 317 ? 4.678 -6.220 10.058 1.00 87.81 317 ARG A CA 1
ATOM 2578 C C . ARG A 1 317 ? 4.481 -6.628 8.597 1.00 87.81 317 ARG A C 1
ATOM 2580 O O . ARG A 1 317 ? 3.756 -7.582 8.328 1.00 87.81 317 ARG A O 1
ATOM 2587 N N . TYR A 1 318 ? 5.092 -5.917 7.655 1.00 90.06 318 TYR A N 1
ATOM 2588 C CA . TYR A 1 318 ? 4.979 -6.245 6.243 1.00 90.06 318 TYR A CA 1
ATOM 2589 C C . TYR A 1 318 ? 6.003 -7.276 5.800 1.00 90.06 318 TYR A C 1
ATOM 2591 O O . TYR A 1 318 ? 5.735 -7.940 4.822 1.00 90.06 318 TYR A O 1
ATOM 2599 N N . PHE A 1 319 ? 7.130 -7.482 6.480 1.00 92.69 319 PHE A N 1
ATOM 2600 C CA . PHE A 1 319 ? 8.269 -8.220 5.915 1.00 92.69 319 PHE A CA 1
ATOM 2601 C C . PHE A 1 319 ? 8.179 -9.753 5.994 1.00 92.69 319 PHE A C 1
ATOM 2603 O O . PHE A 1 319 ? 9.211 -10.416 6.083 1.00 92.69 319 PHE A O 1
ATOM 2610 N N . TYR A 1 320 ? 6.970 -10.312 5.919 1.00 95.25 320 TYR A N 1
ATOM 2611 C CA . TYR A 1 320 ? 6.720 -11.753 5.911 1.00 95.25 320 TYR A CA 1
ATOM 2612 C C . TYR A 1 320 ? 5.699 -12.115 4.837 1.00 95.25 320 TYR A C 1
ATOM 2614 O O . TYR A 1 320 ? 4.576 -11.610 4.873 1.00 95.25 320 TYR A O 1
ATOM 2622 N N . TYR A 1 321 ? 6.077 -12.994 3.907 1.00 95.50 321 TYR A N 1
ATOM 2623 C CA . TYR A 1 321 ? 5.297 -13.302 2.709 1.00 95.50 321 TYR A CA 1
ATOM 2624 C C . TYR A 1 321 ? 5.309 -14.790 2.379 1.00 95.50 321 TYR A C 1
ATOM 2626 O O . TYR A 1 321 ? 6.338 -15.461 2.489 1.00 95.50 321 TYR A O 1
ATOM 2634 N N . ASP A 1 322 ? 4.157 -15.294 1.953 1.00 94.25 322 ASP A N 1
ATOM 2635 C CA . ASP A 1 322 ? 3.962 -16.677 1.520 1.00 94.25 322 ASP A CA 1
ATOM 2636 C C . ASP A 1 322 ? 4.052 -16.833 -0.005 1.00 94.25 322 ASP A C 1
ATOM 2638 O O . ASP A 1 322 ? 4.123 -17.961 -0.500 1.00 94.25 322 ASP A O 1
ATOM 2642 N N . ARG A 1 323 ? 4.087 -15.718 -0.753 1.00 94.12 323 ARG A N 1
ATOM 2643 C CA . ARG A 1 323 ? 4.286 -15.728 -2.202 1.00 94.12 323 ARG A CA 1
ATOM 2644 C C . ARG A 1 323 ? 4.844 -14.431 -2.766 1.00 94.12 323 ARG A C 1
ATOM 2646 O O . ARG A 1 323 ? 4.544 -13.344 -2.275 1.00 94.12 323 ARG A O 1
ATOM 2653 N N . VAL A 1 324 ? 5.597 -14.549 -3.859 1.00 95.38 324 VAL A N 1
ATOM 2654 C CA . VAL A 1 324 ? 6.253 -13.427 -4.532 1.00 95.38 324 VAL A CA 1
ATOM 2655 C C . VAL A 1 324 ? 6.099 -13.536 -6.042 1.00 95.38 324 VAL A C 1
ATOM 2657 O O . VAL A 1 324 ? 6.289 -14.604 -6.612 1.00 95.38 324 VAL A O 1
ATOM 2660 N N . PHE A 1 325 ? 5.781 -12.415 -6.687 1.00 95.75 325 PHE A N 1
ATOM 2661 C CA . PHE A 1 325 ? 5.698 -12.298 -8.137 1.00 95.75 325 PHE A CA 1
ATOM 2662 C C . PHE A 1 325 ? 6.680 -11.262 -8.644 1.00 95.75 325 PHE A C 1
ATOM 2664 O O . PHE A 1 325 ? 6.611 -10.088 -8.273 1.00 95.75 325 PHE A O 1
ATOM 2671 N N . ARG A 1 326 ? 7.558 -11.672 -9.555 1.00 95.50 326 ARG A N 1
ATOM 2672 C CA . ARG A 1 326 ? 8.475 -10.755 -10.223 1.00 95.50 326 ARG A CA 1
ATOM 2673 C C . ARG A 1 326 ? 7.835 -10.179 -11.478 1.00 95.50 326 ARG A C 1
ATOM 2675 O O . ARG A 1 326 ? 7.422 -10.917 -12.370 1.00 95.50 326 ARG A O 1
ATOM 2682 N N . PHE A 1 327 ? 7.844 -8.859 -11.599 1.00 95.75 327 PHE A N 1
ATOM 2683 C CA . PHE A 1 327 ? 7.465 -8.203 -12.839 1.00 95.75 327 PHE A CA 1
ATOM 2684 C C . PHE A 1 327 ? 8.614 -8.293 -13.843 1.00 95.75 327 PHE A C 1
ATOM 2686 O O . PHE A 1 327 ? 9.755 -7.911 -13.558 1.00 95.75 327 PHE A O 1
ATOM 2693 N N . ILE A 1 328 ? 8.312 -8.805 -15.031 1.00 93.12 328 ILE A N 1
ATOM 2694 C CA . ILE A 1 328 ? 9.262 -8.968 -16.132 1.00 93.12 328 ILE A CA 1
ATOM 2695 C C . ILE A 1 328 ? 8.688 -8.349 -17.404 1.00 93.12 328 ILE A C 1
ATOM 2697 O O . ILE A 1 328 ? 7.477 -8.245 -17.546 1.00 93.12 328 ILE A O 1
ATOM 2701 N N . GLN A 1 329 ? 9.556 -7.924 -18.317 1.00 87.81 329 GLN A N 1
ATOM 2702 C CA . GLN A 1 329 ? 9.169 -7.474 -19.659 1.00 87.81 329 GLN A CA 1
ATOM 2703 C C . GLN A 1 329 ? 9.317 -8.605 -20.666 1.00 87.81 329 GLN A C 1
ATOM 2705 O O . GLN A 1 329 ? 10.292 -9.386 -20.511 1.00 87.81 329 GLN A O 1
#

Foldseek 3Di:
DPDDPPLQVVLVVCVVVVVLVSSLVSLVVVCVVPVPDPVSVVSNLVSLQVQLVVLQVVLVVCVVVVVQVSSVVSLVSSCVSPVPPVVSVVQLLFKAKEKEKEFEAEADDDQPDPLPAFPDKWWKWWKQALVRDIDIWTQDPVQRMTIDMDMDGNDDLLSVQFMWTAFTWMWTWHQDPVRDIDTDTGTQAGQHHDGAPEEEEDDPPQFAPWWDFLVVVCVVLADPDDWDDWDHDDNYKYWHWYDDYQETETGTPVQDDLTTAQKWFDDSVNSYIYGYSYYKYWYADPVSPHITITHDRHNDPVSGCVVVVVVPVVCNVRRTGRGMHGYDD

Secondary structure (DSSP, 8-state):
-PPPPHHHHHHHHHHHTT-HHHHHHHHHHHHHHSTT-HHHHHHHHHHHHHHHHHHHHHHHHHHHTT-HHHHHHHHHHHHHH-TT-HHHHHHHTTEEEEEEEEEEEEE-S------TTEEEEEEEEEEE-TTS-EEEEEBPTTT-EEEEEEEEES--HHHHTT-EEEEEEEEEEEE-TTS-EEEEEEEEEE--S---S-EEE---S---SSPEEHHHHGGGGB--SPPPPPBPPPS---EEEEEETTEEEEEETTS--TTS-SEEEEETTTTEEEEEEEEEEEEE-TTSS-EEEEEPPB-SGGG-THHHHHT-GGGGGGSEESEEEEEE-

pLDDT: mean 90.87, std 9.6, range [35.16, 98.44]

Mean predicted aligned error: 6.36 Å